Protein AF-A0A834S2K5-F1 (afdb_monomer)

Sequence (224 aa):
MVQRGMNIELRDITQAYPQAQTALKRTILAHLPTELVHRYPEGTLLHVIKPLYGIAEAGVHWWTTYHGHHCKELDMATSTYDPCLLITNRDDAGIFGIVGMQTDDTLMLGTPAFSSREEKKIQKAEFRSKPKARLTPEVQLDFNGCTLTMDASRVLTLRQKGQGGRIRLVDIRAPDRAQQYTEQRAVTNLRRGHSARYEGQKDGDLVGIPSQTKAYKGVQGPMT

Radius of gyration: 23.37 Å; Cα contacts (8 Å, |Δi|>4): 289; chains: 1; bounding box: 47×59×71 Å

Mean predicted aligned error: 12.33 Å

Nearest PDB structures (foldseek):
  4tps-assembly2_C  TM=3.932E-01  e=8.583E-02  Bacillus subtilis subsp. subtilis str. 168
  5y39-assembly1_B  TM=3.274E-01  e=1.055E+00  Homo sapiens
  5zza-assembly1_P  TM=2.250E-01  e=1.257E+00  Candidatus Odinarchaeum yellowstonii
  5yk5-assembly1_A  TM=3.555E-01  e=5.405E+00  Homo sapiens
  3cpt-assembly1_B  TM=2.378E-01  e=2.845E+00  unclassified

pLDDT: mean 81.26, std 23.3, range [26.16, 98.06]

Foldseek 3Di:
DQDPAKWKKKWFFDQQLQLQPAWDPDWDKADDDPVCCVVDDPPDIDTGTTQHPPDPCSQVSSCCRVVVLCCPQLVWDADPVDNQWIWHPDPPVQATKIWRDDRRMIIMIIGPNNVVSVVVSCVVSVGHIDPMGTADQVDWDQDPQWIWHAHPVRDIDIGHNCLVVVQDDQDPPDPCSVVNVVVNVCSVCVPPPPDDDDDDDDDDDDDDDDPPPPDDDDDDDDDD

Solvent-accessible surface area (backbone atoms only — not comparable to full-atom values): 13709 Å² total; per-residue (Å²): 125,77,60,93,75,55,46,45,35,39,38,43,37,57,66,43,32,64,67,23,81,52,65,55,90,62,92,42,77,39,74,58,55,80,93,47,45,90,79,49,67,89,89,58,66,43,77,54,55,53,26,42,92,93,45,87,63,18,63,59,42,25,44,58,39,56,54,46,42,42,35,69,77,64,44,30,41,63,43,96,88,40,82,48,32,33,36,43,69,56,91,46,92,65,46,38,40,38,36,43,57,49,98,41,39,34,46,32,42,25,21,66,54,30,54,53,50,50,52,54,50,40,57,75,68,65,58,56,52,53,82,70,44,60,58,38,67,89,32,68,43,79,55,96,67,24,39,36,41,32,45,93,85,52,50,76,46,81,41,71,61,66,56,77,78,70,62,68,87,66,53,87,84,46,94,57,32,70,57,49,46,50,51,48,46,44,72,71,46,79,75,66,66,102,75,76,86,78,86,76,85,80,85,86,84,94,73,86,80,80,85,79,75,82,74,80,82,74,84,82,74,84,92,126

Organism: NCBI:txid45151

Structure (mmCIF, N/CA/C/O backbone):
data_AF-A0A834S2K5-F1
#
_entry.id   AF-A0A834S2K5-F1
#
loop_
_atom_site.group_PDB
_atom_site.id
_atom_site.type_symbol
_atom_site.label_atom_id
_atom_site.label_alt_id
_atom_site.label_comp_id
_atom_site.label_asym_id
_atom_site.label_entity_id
_atom_site.label_seq_id
_atom_site.pdbx_PDB_ins_code
_atom_site.Cartn_x
_atom_site.Cartn_y
_atom_site.Cartn_z
_atom_site.occupancy
_atom_site.B_iso_or_equiv
_atom_site.auth_seq_id
_atom_site.auth_comp_id
_atom_site.auth_asym_id
_atom_site.auth_atom_id
_atom_site.pdbx_PDB_model_num
ATOM 1 N N . MET A 1 1 ? 15.272 -11.018 -14.218 1.00 45.59 1 MET A N 1
ATOM 2 C CA . MET A 1 1 ? 16.255 -9.985 -14.611 1.00 45.59 1 MET A CA 1
ATOM 3 C C . MET A 1 1 ? 15.516 -8.657 -14.691 1.00 45.59 1 MET A C 1
ATOM 5 O O . MET A 1 1 ? 14.560 -8.580 -15.450 1.00 45.59 1 MET A O 1
ATOM 9 N N . VAL A 1 2 ? 15.868 -7.655 -13.878 1.00 55.88 2 VAL A N 1
ATOM 10 C CA . VAL A 1 2 ? 15.268 -6.311 -14.009 1.00 55.88 2 VAL A CA 1
ATOM 11 C C . VAL A 1 2 ? 15.771 -5.711 -15.318 1.00 55.88 2 VAL A C 1
ATOM 13 O O . VAL A 1 2 ? 16.980 -5.586 -15.513 1.00 55.88 2 VAL A O 1
ATOM 16 N N . GLN A 1 3 ? 14.862 -5.392 -16.238 1.00 57.97 3 GLN A N 1
ATOM 17 C CA . GLN A 1 3 ? 15.215 -4.813 -17.534 1.00 57.97 3 GLN A CA 1
ATOM 18 C C . GLN A 1 3 ? 15.971 -3.487 -17.343 1.00 57.97 3 GLN A C 1
ATOM 20 O O . GLN A 1 3 ? 15.706 -2.731 -16.402 1.00 57.97 3 GLN A O 1
ATOM 25 N N . ARG A 1 4 ? 16.921 -3.183 -18.241 1.00 63.84 4 ARG A N 1
ATOM 26 C CA . ARG A 1 4 ? 17.611 -1.883 -18.249 1.00 63.84 4 ARG A CA 1
ATOM 27 C C . ARG A 1 4 ? 16.566 -0.763 -18.326 1.00 63.84 4 ARG A C 1
ATOM 29 O O . ARG A 1 4 ? 15.774 -0.735 -19.256 1.00 63.84 4 ARG A O 1
ATOM 36 N N . GLY A 1 5 ? 16.583 0.138 -17.344 1.00 77.69 5 GLY A N 1
ATOM 37 C CA . GLY A 1 5 ? 15.728 1.328 -17.306 1.00 77.69 5 GLY A CA 1
ATOM 38 C C . GLY A 1 5 ? 14.605 1.319 -16.265 1.00 77.69 5 GLY A C 1
ATOM 39 O O . GLY A 1 5 ? 14.057 2.384 -16.014 1.00 77.69 5 GLY A O 1
ATOM 40 N N . MET A 1 6 ? 14.291 0.192 -15.615 1.00 89.44 6 MET A N 1
ATOM 41 C CA . MET A 1 6 ? 13.301 0.149 -14.524 1.00 89.44 6 MET A CA 1
ATOM 42 C C . MET A 1 6 ? 13.946 0.216 -13.136 1.00 89.44 6 MET A C 1
ATOM 44 O O . MET A 1 6 ? 15.094 -0.197 -12.954 1.00 89.44 6 MET A O 1
ATOM 48 N N . ASN A 1 7 ? 13.187 0.720 -12.162 1.00 92.44 7 ASN A N 1
ATOM 49 C CA . ASN A 1 7 ? 13.591 0.824 -10.762 1.00 92.44 7 ASN A CA 1
ATOM 50 C C . ASN A 1 7 ? 12.670 -0.005 -9.874 1.00 92.44 7 ASN A C 1
ATOM 52 O O . ASN A 1 7 ? 11.478 -0.119 -10.159 1.00 92.44 7 ASN A O 1
ATOM 56 N N . ILE A 1 8 ? 13.238 -0.536 -8.791 1.00 95.38 8 ILE A N 1
ATOM 57 C CA . ILE A 1 8 ? 12.475 -1.114 -7.688 1.00 95.38 8 ILE A CA 1
ATOM 58 C C . ILE A 1 8 ? 12.457 -0.112 -6.551 1.00 95.38 8 ILE A C 1
ATOM 60 O O . ILE A 1 8 ? 13.507 0.365 -6.116 1.00 95.38 8 ILE A O 1
ATOM 64 N N . GLU A 1 9 ? 11.261 0.218 -6.094 1.00 97.12 9 GLU A N 1
ATOM 65 C CA . GLU A 1 9 ? 11.041 1.274 -5.124 1.00 97.12 9 GLU A CA 1
ATOM 66 C C . GLU A 1 9 ? 9.991 0.865 -4.096 1.00 97.12 9 GLU A C 1
ATOM 68 O O . GLU A 1 9 ? 9.062 0.119 -4.396 1.00 97.12 9 GLU A O 1
ATOM 73 N N . LEU A 1 10 ? 10.145 1.373 -2.880 1.00 97.38 10 LEU A N 1
ATOM 74 C CA . LEU A 1 10 ? 9.230 1.181 -1.770 1.00 97.38 10 LEU A CA 1
ATOM 75 C C . LEU A 1 10 ? 8.595 2.522 -1.414 1.00 97.38 10 LEU A C 1
ATOM 77 O O . LEU A 1 10 ? 9.300 3.518 -1.219 1.00 97.38 10 LEU A O 1
ATOM 81 N N . ARG A 1 11 ? 7.272 2.525 -1.272 1.00 97.00 11 ARG A N 1
ATOM 82 C CA . ARG A 1 11 ? 6.542 3.604 -0.610 1.00 97.00 11 ARG A CA 1
ATOM 83 C C . ARG A 1 11 ? 5.889 3.094 0.664 1.00 97.00 11 ARG A C 1
ATOM 85 O O . ARG A 1 11 ? 5.234 2.059 0.642 1.00 97.00 11 ARG A O 1
ATOM 92 N N . ASP A 1 12 ? 6.042 3.891 1.714 1.00 96.00 12 ASP A N 1
ATOM 93 C CA . ASP A 1 12 ? 5.475 3.695 3.047 1.00 96.00 12 ASP A CA 1
ATOM 94 C C . ASP A 1 12 ? 4.517 4.863 3.344 1.00 96.00 12 ASP A C 1
ATOM 96 O O . ASP A 1 12 ? 4.923 6.034 3.381 1.00 96.00 12 ASP A O 1
ATOM 100 N N . ILE A 1 13 ? 3.228 4.549 3.478 1.00 96.69 13 ILE A N 1
ATOM 101 C CA . ILE A 1 13 ? 2.162 5.490 3.816 1.00 96.69 13 ILE A CA 1
ATOM 102 C C . ILE A 1 13 ? 2.065 5.645 5.337 1.00 96.69 13 ILE A C 1
ATOM 104 O O . ILE A 1 13 ? 1.599 4.768 6.064 1.00 96.69 13 ILE A O 1
ATOM 108 N N . THR A 1 14 ? 2.380 6.839 5.827 1.00 95.00 14 THR A N 1
ATOM 109 C CA . THR A 1 14 ? 2.333 7.150 7.256 1.00 95.00 14 THR A CA 1
ATOM 110 C C . THR A 1 14 ? 0.892 7.253 7.741 1.00 95.00 14 THR A C 1
ATOM 112 O O . THR A 1 14 ? 0.151 8.113 7.277 1.00 95.00 14 THR A O 1
ATOM 115 N N . GLN A 1 15 ? 0.504 6.463 8.747 1.00 92.81 15 GLN A N 1
ATOM 116 C CA . GLN A 1 15 ? -0.865 6.457 9.286 1.00 92.81 15 GLN A CA 1
ATOM 117 C C . GLN A 1 15 ? -1.911 6.170 8.193 1.00 92.81 15 GLN A C 1
ATOM 119 O O . GLN A 1 15 ? -2.816 6.972 7.962 1.00 92.81 15 GLN A O 1
ATOM 124 N N . ALA A 1 16 ? -1.793 5.032 7.507 1.00 94.81 16 ALA A N 1
ATOM 125 C CA . ALA A 1 16 ? -2.695 4.636 6.422 1.00 94.81 16 ALA A CA 1
ATOM 126 C C . ALA A 1 16 ? -4.189 4.728 6.786 1.00 94.81 16 ALA A C 1
ATOM 128 O O . ALA A 1 16 ? -4.952 5.415 6.113 1.00 94.81 16 ALA A O 1
ATOM 129 N N . TYR A 1 17 ? -4.628 4.090 7.876 1.00 96.50 17 TYR A N 1
ATOM 130 C CA . TYR A 1 17 ? -6.064 3.990 8.181 1.00 96.50 17 TYR A CA 1
ATOM 131 C C . TYR A 1 17 ? -6.767 5.340 8.408 1.00 96.50 17 TYR A C 1
ATOM 133 O O . TYR A 1 17 ? -7.807 5.554 7.779 1.00 96.50 17 TYR A O 1
ATOM 141 N N . PRO A 1 18 ? -6.210 6.288 9.193 1.00 95.38 18 PRO A N 1
ATOM 142 C CA . PRO A 1 18 ? -6.790 7.627 9.312 1.00 95.38 18 PRO A CA 1
ATOM 143 C C . PRO A 1 18 ? -6.978 8.368 7.982 1.00 95.38 18 PRO A C 1
ATOM 145 O O . PRO A 1 18 ? -7.841 9.238 7.889 1.00 95.38 18 PRO A O 1
ATOM 148 N N . GLN A 1 19 ? -6.183 8.035 6.961 1.00 95.94 19 GLN A N 1
ATOM 149 C CA . GLN A 1 19 ? -6.227 8.667 5.639 1.00 95.94 19 GLN A CA 1
ATOM 150 C C . GLN A 1 19 ? -7.269 8.048 4.703 1.00 95.94 19 GLN A C 1
ATOM 152 O O . GLN A 1 19 ? -7.441 8.514 3.577 1.00 95.94 19 GLN A O 1
ATOM 157 N N . ALA A 1 20 ? -7.995 7.017 5.148 1.00 96.56 20 ALA A N 1
ATOM 158 C CA . ALA A 1 20 ? -9.102 6.470 4.383 1.00 96.56 20 ALA A CA 1
ATOM 159 C C . ALA A 1 20 ? -10.153 7.557 4.092 1.00 96.56 20 ALA A C 1
ATOM 161 O O . ALA A 1 20 ? -10.576 8.324 4.966 1.00 96.56 20 ALA A O 1
ATOM 162 N N . GLN A 1 21 ? -10.623 7.606 2.847 1.00 95.69 21 GLN A N 1
ATOM 163 C CA . GLN A 1 21 ? -11.585 8.620 2.408 1.00 95.69 21 GLN A CA 1
ATOM 164 C C . GLN A 1 21 ? -12.997 8.350 2.942 1.00 95.69 21 GLN A C 1
ATOM 166 O O . GLN A 1 21 ? -13.791 9.271 3.111 1.00 95.69 21 GLN A O 1
ATOM 171 N N . THR A 1 22 ? -13.290 7.106 3.310 1.00 94.94 22 THR A N 1
ATOM 172 C CA . THR A 1 22 ? -14.576 6.693 3.882 1.00 94.94 22 THR A CA 1
ATOM 173 C C . THR A 1 22 ? -14.592 6.816 5.411 1.00 94.94 22 THR A C 1
ATOM 175 O O . THR A 1 22 ? -13.546 6.836 6.060 1.00 94.94 22 THR A O 1
ATOM 178 N N . ALA A 1 23 ? -15.786 6.953 5.988 1.00 94.56 23 ALA A N 1
ATOM 179 C CA . ALA A 1 23 ? -16.008 6.928 7.434 1.00 94.56 23 ALA A CA 1
ATOM 180 C C . ALA A 1 23 ? -16.454 5.532 7.890 1.00 94.56 23 ALA A C 1
ATOM 182 O O . ALA A 1 23 ? -16.960 4.743 7.084 1.00 94.56 23 ALA A O 1
ATOM 183 N N . LEU A 1 24 ? -16.272 5.242 9.178 1.00 94.56 24 LEU A N 1
ATOM 184 C CA . LEU A 1 24 ? -16.740 4.001 9.789 1.00 94.56 24 LEU A CA 1
ATOM 185 C C . LEU A 1 24 ? -18.266 3.912 9.708 1.00 94.56 24 LEU A C 1
ATOM 187 O O . LEU A 1 24 ? -18.971 4.896 9.919 1.00 94.56 24 LEU A O 1
ATOM 191 N N . LYS A 1 25 ? -18.779 2.719 9.392 1.00 91.75 25 LYS A N 1
ATOM 192 C CA . LYS A 1 25 ? -20.230 2.494 9.288 1.00 91.75 25 LYS A CA 1
ATOM 193 C C . LYS A 1 25 ? -20.902 2.289 10.642 1.00 91.75 25 LYS A C 1
ATOM 195 O O . LYS A 1 25 ? -22.075 2.611 10.788 1.00 91.75 25 LYS A O 1
ATOM 200 N N . ARG A 1 26 ? -20.183 1.717 11.610 1.00 93.94 26 ARG A N 1
ATOM 201 C CA . ARG A 1 26 ? -20.684 1.513 12.973 1.00 93.94 26 ARG A CA 1
ATOM 202 C C . ARG A 1 26 ? -20.198 2.627 13.885 1.00 93.94 26 ARG A C 1
ATOM 204 O O . ARG A 1 26 ? -19.076 3.107 13.740 1.00 93.94 26 ARG A O 1
ATOM 211 N N . THR A 1 27 ? -21.018 2.969 14.868 1.00 95.62 27 THR A N 1
ATOM 212 C CA . THR A 1 27 ? -20.606 3.844 15.962 1.00 95.62 27 THR A CA 1
ATOM 213 C C . THR A 1 27 ? -19.576 3.121 16.819 1.00 95.62 27 THR A C 1
ATOM 215 O O . THR A 1 27 ? -19.824 2.023 17.319 1.00 95.62 27 THR A O 1
ATOM 218 N N . ILE A 1 28 ? -18.414 3.745 16.989 1.00 95.19 28 ILE A N 1
ATOM 219 C CA . ILE A 1 28 ? -17.368 3.274 17.892 1.00 95.19 28 ILE A CA 1
ATOM 220 C C . ILE A 1 28 ? -17.091 4.385 18.889 1.00 95.19 28 ILE A C 1
ATOM 222 O O . ILE A 1 28 ? -16.707 5.490 18.508 1.00 95.19 28 ILE A O 1
ATOM 226 N N . LEU A 1 29 ? -17.291 4.071 20.165 1.00 95.56 29 LEU A N 1
ATOM 227 C CA . LEU A 1 29 ? -16.966 4.955 21.271 1.00 95.56 29 LEU A CA 1
ATOM 228 C C . LEU A 1 29 ? -15.698 4.448 21.954 1.00 95.56 29 LEU A C 1
ATOM 230 O O . LEU A 1 29 ? -15.539 3.245 22.159 1.00 95.56 29 LEU A O 1
ATOM 234 N N . ALA A 1 30 ? -14.801 5.364 22.291 1.00 94.06 30 ALA A N 1
ATOM 235 C CA . ALA A 1 30 ? -13.589 5.082 23.043 1.00 94.06 30 ALA A CA 1
ATOM 236 C C . ALA A 1 30 ? -13.538 5.966 24.288 1.00 94.06 30 ALA A C 1
ATOM 238 O O . ALA A 1 30 ? -13.986 7.113 24.266 1.00 94.06 30 ALA A O 1
ATOM 239 N N . HIS A 1 31 ? -12.969 5.445 25.369 1.00 95.19 31 HIS A N 1
ATOM 240 C CA . HIS A 1 31 ? -12.629 6.282 26.513 1.00 95.19 31 HIS A CA 1
ATOM 241 C C . HIS A 1 31 ? -11.529 7.276 26.136 1.00 95.19 31 HIS A C 1
ATOM 243 O O . HIS A 1 31 ? -10.718 7.020 25.240 1.00 95.19 31 HIS A O 1
ATOM 249 N N . LEU A 1 32 ? -11.501 8.409 26.836 1.00 95.69 32 LEU A N 1
ATOM 250 C CA . LEU A 1 32 ? -10.382 9.333 26.738 1.00 95.69 32 LEU A CA 1
ATOM 251 C C . LEU A 1 32 ? -9.083 8.626 27.153 1.00 95.69 32 LEU A C 1
ATOM 253 O O . LEU A 1 32 ? -9.086 7.875 28.131 1.00 95.69 32 LEU A O 1
ATOM 257 N N . PRO A 1 33 ? -7.968 8.874 26.447 1.00 93.31 33 PRO A N 1
ATOM 258 C CA . PRO A 1 33 ? -6.663 8.466 26.941 1.00 93.31 33 PRO A CA 1
ATOM 259 C C . PRO A 1 33 ? -6.377 9.197 28.260 1.00 93.31 33 PRO A C 1
ATOM 261 O O . PRO A 1 33 ? -6.840 10.325 28.460 1.00 93.31 33 PRO A O 1
ATOM 264 N N . THR A 1 34 ? -5.638 8.555 29.166 1.00 93.94 34 THR A N 1
ATOM 265 C CA . THR A 1 34 ? -5.381 9.045 30.534 1.00 93.94 34 THR A CA 1
ATOM 266 C C . THR A 1 34 ? -4.851 10.481 30.540 1.00 93.94 34 THR A C 1
ATOM 268 O O . THR A 1 34 ? -5.227 11.297 31.379 1.00 93.94 34 THR A O 1
ATOM 271 N N . GLU A 1 35 ? -4.042 10.819 29.541 1.00 96.00 35 GLU A N 1
ATOM 272 C CA . GLU A 1 35 ? -3.436 12.128 29.322 1.00 96.00 35 GLU A CA 1
ATOM 273 C C . GLU A 1 35 ? -4.461 13.232 29.025 1.00 96.00 35 GLU A C 1
ATOM 275 O O . GLU A 1 35 ? -4.153 14.408 29.191 1.00 96.00 35 GLU A O 1
ATOM 280 N N . LEU A 1 36 ? -5.675 12.889 28.586 1.00 94.81 36 LEU A N 1
ATOM 281 C CA . LEU A 1 36 ? -6.735 13.847 28.263 1.00 94.81 36 LEU A CA 1
ATOM 282 C C . LEU A 1 36 ? -7.855 13.898 29.301 1.00 94.81 36 LEU A C 1
ATOM 284 O O . LEU A 1 36 ? -8.599 14.872 29.290 1.00 94.81 36 LEU A O 1
ATOM 288 N N . VAL A 1 37 ? -7.978 12.920 30.204 1.00 95.12 37 VAL A N 1
ATOM 289 C CA . VAL A 1 37 ? -9.104 12.838 31.158 1.00 95.12 37 VAL A CA 1
ATOM 290 C C . VAL A 1 37 ? -9.285 14.137 31.951 1.00 95.12 37 VAL A C 1
ATOM 292 O O . VAL A 1 37 ? -10.393 14.647 32.034 1.00 95.12 37 VAL A O 1
ATOM 295 N N . HIS A 1 38 ? -8.197 14.736 32.444 1.00 95.69 38 HIS A N 1
ATOM 296 C CA . HIS A 1 38 ? -8.239 15.979 33.228 1.00 95.69 38 HIS A CA 1
ATOM 297 C C . HIS A 1 38 ? -8.711 17.218 32.442 1.00 95.69 38 HIS A C 1
ATOM 299 O O . HIS A 1 38 ? -8.967 18.263 33.035 1.00 95.69 38 HIS A O 1
ATOM 305 N N . AR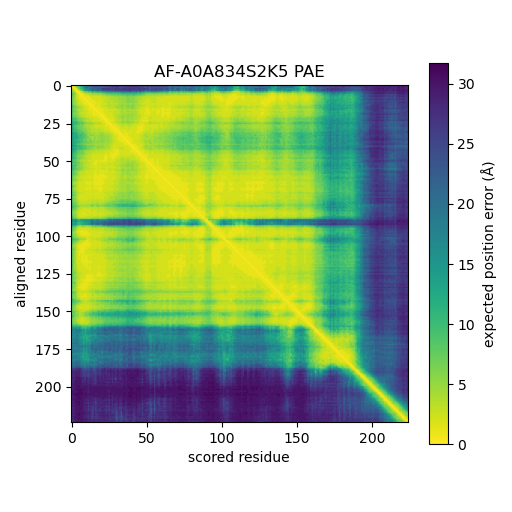G A 1 39 ? -8.782 17.135 31.107 1.00 96.56 39 ARG A N 1
ATOM 306 C CA . ARG A 1 39 ? -9.166 18.250 30.229 1.00 96.56 39 ARG A CA 1
ATOM 307 C C . ARG A 1 39 ? -10.651 18.269 29.891 1.00 96.56 39 ARG A C 1
ATOM 309 O O . ARG A 1 39 ? -11.103 19.224 29.263 1.00 96.56 39 ARG A O 1
ATOM 316 N N . TYR A 1 40 ? -11.387 17.226 30.258 1.00 96.31 40 TYR A N 1
ATOM 317 C CA . TYR A 1 40 ? -12.785 17.057 29.887 1.00 96.31 40 TYR A CA 1
ATOM 318 C C . TYR A 1 40 ? -13.615 16.626 31.100 1.00 96.31 40 TYR A C 1
ATOM 320 O O . TYR A 1 40 ? -13.069 16.048 32.038 1.00 96.31 40 TYR A O 1
ATOM 328 N N . PRO A 1 41 ? -14.932 16.890 31.098 1.00 96.75 41 PRO A N 1
ATOM 329 C CA . PRO A 1 41 ? -15.817 16.411 32.150 1.00 96.75 41 PRO A CA 1
ATOM 330 C C . PRO A 1 41 ? -15.757 14.891 32.317 1.00 96.75 41 PRO A C 1
ATOM 332 O O . PRO A 1 41 ? -15.547 14.146 31.351 1.00 96.75 41 PRO A O 1
ATOM 335 N N . GLU A 1 42 ? -16.001 14.435 33.542 1.00 94.94 42 GLU A N 1
ATOM 336 C CA . GLU A 1 42 ? -16.125 13.014 33.845 1.00 94.94 42 GLU A CA 1
ATOM 337 C C . GLU A 1 42 ? -17.202 12.355 32.967 1.00 94.94 42 GLU A C 1
ATOM 339 O O . GLU A 1 42 ? -18.225 12.955 32.639 1.00 94.94 42 GLU A O 1
ATOM 344 N N . GLY A 1 43 ? -16.941 11.120 32.532 1.00 93.56 43 GLY A N 1
ATOM 345 C CA . GLY A 1 43 ? -17.837 10.379 31.641 1.00 93.56 43 GLY A CA 1
ATOM 346 C C . GLY A 1 43 ? -17.735 10.751 30.156 1.00 93.56 43 GLY A C 1
ATOM 347 O O . GLY A 1 43 ? -18.450 10.169 29.342 1.00 93.56 43 GLY A O 1
ATOM 348 N N . THR A 1 44 ? -16.840 11.666 29.765 1.00 96.81 44 THR A N 1
ATOM 349 C CA . THR A 1 44 ? -16.625 11.998 28.347 1.00 96.81 44 THR A CA 1
ATOM 350 C C . THR A 1 44 ? -16.118 10.786 27.552 1.00 96.81 44 THR A C 1
ATOM 352 O O . THR A 1 44 ? -15.134 10.139 27.922 1.00 96.81 44 THR A O 1
ATOM 355 N N . LEU A 1 45 ? -16.760 10.521 26.410 1.00 96.38 45 LEU A N 1
ATOM 356 C CA . LEU A 1 45 ? -16.368 9.500 25.436 1.00 96.38 45 LEU A CA 1
ATOM 357 C C . LEU A 1 45 ? -16.014 10.141 24.089 1.00 96.38 45 LEU A C 1
ATOM 359 O O . LEU A 1 45 ? -16.602 11.141 23.679 1.00 96.38 45 LEU A O 1
ATOM 363 N N . LEU A 1 46 ? -15.075 9.527 23.375 1.00 95.31 46 LEU A N 1
ATOM 364 C CA . LEU A 1 46 ? -14.687 9.900 22.020 1.00 95.31 46 LEU A CA 1
ATOM 365 C C . LEU A 1 46 ? -15.483 9.088 21.003 1.00 95.31 46 LEU A C 1
ATOM 367 O O . LEU A 1 46 ? -15.438 7.860 21.022 1.00 95.31 46 LEU A O 1
ATOM 371 N N . HIS A 1 47 ? -16.150 9.763 20.068 1.00 95.38 47 HIS A N 1
ATOM 372 C CA . HIS A 1 47 ? -16.731 9.111 18.898 1.00 95.38 47 HIS A CA 1
ATOM 373 C C . HIS A 1 47 ? -15.682 9.004 17.786 1.00 95.38 47 HIS A C 1
ATOM 375 O O . HIS A 1 47 ? -15.229 10.008 17.234 1.00 95.38 47 HIS A O 1
ATOM 381 N N . VAL A 1 48 ? -15.290 7.777 17.451 1.00 95.19 48 VAL A N 1
ATOM 382 C CA . VAL A 1 48 ? -14.301 7.508 16.407 1.00 95.19 48 VAL A CA 1
ATOM 383 C C . VAL A 1 48 ? -14.983 7.525 15.040 1.00 95.19 48 VAL A C 1
ATOM 385 O O . VAL A 1 48 ? -15.771 6.642 14.720 1.00 95.19 48 VAL A O 1
ATOM 388 N N . ILE A 1 49 ? -14.661 8.533 14.225 1.00 94.56 49 ILE A N 1
ATOM 389 C CA . ILE A 1 49 ? -15.294 8.757 12.912 1.00 94.56 49 ILE A CA 1
ATOM 390 C C . ILE A 1 49 ? -14.545 8.029 11.785 1.00 94.56 49 ILE A C 1
ATOM 392 O O . ILE A 1 49 ? -15.148 7.433 10.888 1.00 94.56 49 ILE A O 1
ATOM 396 N N . LYS A 1 50 ? -13.211 8.106 11.803 1.00 95.56 50 LYS A N 1
ATOM 397 C CA . LYS A 1 50 ? -12.337 7.560 10.759 1.00 95.56 50 LYS A CA 1
ATOM 398 C C . LYS A 1 50 ? -11.745 6.211 11.174 1.00 95.56 50 LYS A C 1
ATOM 400 O O . LYS A 1 50 ? -11.573 5.970 12.367 1.00 95.56 50 LYS A O 1
ATOM 405 N N . PRO A 1 51 ? -11.396 5.346 10.210 1.00 96.06 51 PRO A N 1
ATOM 406 C CA . PRO A 1 51 ? -10.703 4.094 10.489 1.00 96.06 51 PRO A CA 1
ATOM 407 C C . PRO A 1 51 ? -9.405 4.280 11.282 1.00 96.06 51 PRO A C 1
ATOM 409 O O . PRO A 1 51 ? -8.588 5.137 10.955 1.00 96.06 51 PRO A O 1
ATOM 412 N N . LEU A 1 52 ? -9.193 3.435 12.294 1.00 94.38 52 LEU A N 1
ATOM 413 C CA . LEU A 1 52 ? -7.997 3.416 13.140 1.00 94.38 52 LEU A CA 1
ATOM 414 C C . LEU A 1 52 ? -7.448 1.996 13.283 1.00 94.38 52 LEU A C 1
ATOM 416 O O . LEU A 1 52 ? -8.139 1.005 13.046 1.00 94.38 52 LEU A O 1
ATOM 420 N N . TYR A 1 53 ? -6.191 1.895 13.710 1.00 90.94 53 TYR A N 1
ATOM 421 C CA . TYR A 1 53 ? -5.581 0.610 14.039 1.00 90.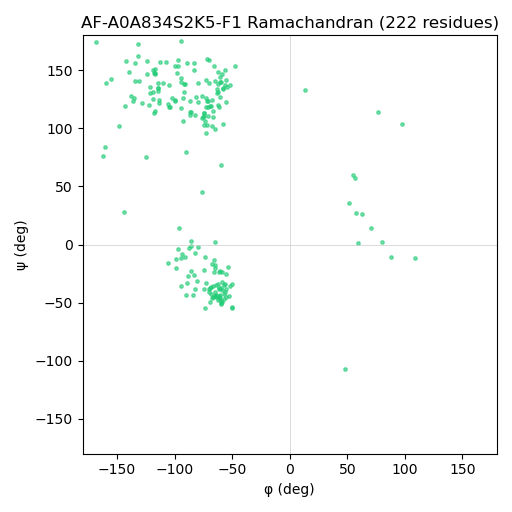94 53 TYR A CA 1
ATOM 422 C C . TYR A 1 53 ? -6.348 -0.072 15.181 1.00 90.94 53 TYR A C 1
ATOM 424 O O . TYR A 1 53 ? -6.789 0.578 16.124 1.00 90.94 53 TYR A O 1
ATOM 432 N N . GLY A 1 54 ? -6.528 -1.390 15.072 1.00 90.88 54 GLY A N 1
ATOM 433 C CA . GLY A 1 54 ? -7.324 -2.185 16.016 1.00 90.88 54 GLY A CA 1
ATOM 434 C C . GLY A 1 54 ? -8.819 -2.263 15.686 1.00 90.88 54 GLY A C 1
ATOM 435 O O . GLY A 1 54 ? -9.518 -3.100 16.251 1.00 90.88 54 GLY A O 1
ATOM 436 N N . ILE A 1 55 ? -9.314 -1.464 14.736 1.00 93.38 55 ILE A N 1
ATOM 437 C CA . ILE A 1 55 ? -10.688 -1.570 14.239 1.00 93.38 55 ILE A CA 1
ATOM 438 C C . ILE A 1 55 ? -10.733 -2.598 13.105 1.00 93.38 55 ILE A C 1
ATOM 440 O O . ILE A 1 55 ? -10.023 -2.464 12.109 1.00 93.38 55 ILE A O 1
ATOM 444 N N . ALA A 1 56 ? -11.585 -3.615 13.251 1.00 92.06 56 ALA A N 1
ATOM 445 C CA . ALA A 1 56 ? -11.656 -4.756 12.337 1.00 92.06 56 ALA A CA 1
ATOM 446 C C . ALA A 1 56 ? -11.894 -4.348 10.871 1.00 92.06 56 ALA A C 1
ATOM 448 O O . ALA A 1 56 ? -11.258 -4.880 9.965 1.00 92.06 56 ALA A O 1
ATOM 449 N N . GLU A 1 57 ? -12.768 -3.373 10.628 1.00 93.62 57 GLU A N 1
ATOM 450 C CA . GLU A 1 57 ? -13.102 -2.908 9.281 1.00 93.62 57 GLU A CA 1
ATOM 451 C C . GLU A 1 57 ? -12.099 -1.902 8.689 1.00 93.62 57 GLU A C 1
ATOM 453 O O . GLU A 1 57 ? -12.198 -1.564 7.507 1.00 93.62 57 GLU A O 1
ATOM 458 N N . ALA A 1 58 ? -11.122 -1.416 9.463 1.00 94.81 58 ALA A N 1
ATOM 459 C CA . ALA A 1 58 ? -10.268 -0.311 9.029 1.00 94.81 58 ALA A CA 1
ATOM 460 C C . ALA A 1 58 ? -9.447 -0.634 7.775 1.00 94.81 58 ALA A C 1
ATOM 462 O O . ALA A 1 58 ? -9.320 0.206 6.880 1.00 94.81 58 ALA A O 1
ATOM 463 N N . GLY A 1 59 ? -8.972 -1.879 7.677 1.00 94.56 59 GLY A N 1
ATOM 464 C CA . GLY A 1 59 ? -8.251 -2.365 6.505 1.00 94.56 59 GLY A CA 1
ATOM 465 C C . GLY A 1 59 ? -9.081 -2.285 5.222 1.00 94.56 59 GLY A C 1
ATOM 466 O O . GLY A 1 59 ? -8.549 -1.907 4.187 1.00 94.56 59 GLY A O 1
ATOM 467 N N . VAL A 1 60 ? -10.392 -2.546 5.283 1.00 94.81 60 VAL A N 1
ATOM 468 C CA . VAL A 1 60 ? -11.284 -2.498 4.107 1.00 94.81 60 VAL A CA 1
ATOM 469 C C . VAL A 1 60 ? -11.489 -1.062 3.623 1.00 94.81 60 VAL A C 1
ATOM 471 O O . VAL A 1 60 ? -11.475 -0.791 2.419 1.00 94.81 60 VAL A O 1
ATOM 474 N N . HIS A 1 61 ? -11.650 -0.123 4.555 1.00 96.94 61 HIS A N 1
ATOM 475 C CA . HIS A 1 61 ? -11.783 1.297 4.234 1.00 96.94 61 HIS A CA 1
ATOM 476 C C . HIS A 1 61 ? -10.515 1.856 3.579 1.00 96.94 61 HIS A C 1
ATOM 478 O O . HIS A 1 61 ? -10.591 2.585 2.582 1.00 96.94 61 HIS A O 1
ATOM 484 N N . TRP A 1 62 ? -9.351 1.487 4.119 1.00 97.19 62 TRP A N 1
ATOM 485 C CA . TRP A 1 62 ? -8.072 1.874 3.541 1.00 97.19 62 TRP A CA 1
ATOM 486 C C . TRP A 1 62 ? -7.825 1.206 2.192 1.00 97.19 62 TRP A C 1
ATOM 488 O O . TRP A 1 62 ? -7.511 1.907 1.235 1.00 97.19 62 TRP A O 1
ATOM 498 N N . TRP A 1 63 ? -8.070 -0.102 2.082 1.00 96.31 63 TRP A N 1
ATOM 499 C CA . TRP A 1 63 ? -7.996 -0.839 0.823 1.00 96.31 63 TRP A CA 1
ATOM 500 C C . TRP A 1 63 ? -8.801 -0.138 -0.270 1.00 96.31 63 TRP A C 1
ATOM 502 O O . TRP A 1 63 ? -8.239 0.256 -1.282 1.00 96.31 63 TRP A O 1
ATOM 512 N N . THR A 1 64 ? -10.082 0.143 -0.020 1.00 96.12 64 THR A N 1
ATOM 513 C CA . THR A 1 64 ? -10.966 0.826 -0.982 1.00 96.12 64 THR A CA 1
ATOM 514 C C . THR A 1 64 ? -10.398 2.172 -1.446 1.00 96.12 64 THR A C 1
ATOM 516 O O . THR A 1 64 ? -10.519 2.533 -2.615 1.00 96.12 64 THR A O 1
ATOM 519 N N . THR A 1 65 ? -9.764 2.911 -0.533 1.00 97.69 65 THR A N 1
ATOM 520 C CA . THR A 1 65 ? -9.174 4.224 -0.817 1.00 97.69 65 THR A CA 1
ATOM 521 C C . THR A 1 65 ? -7.897 4.086 -1.648 1.00 97.69 65 THR A C 1
ATOM 523 O O . THR A 1 65 ? -7.777 4.688 -2.714 1.00 97.69 65 THR A O 1
ATOM 526 N N . TYR A 1 66 ? -6.941 3.288 -1.178 1.00 97.81 66 TYR A N 1
ATOM 527 C CA . TYR A 1 66 ? -5.591 3.245 -1.731 1.00 97.81 66 TYR A CA 1
ATOM 528 C C . TYR A 1 66 ? -5.486 2.362 -2.979 1.00 97.81 66 TYR A C 1
ATOM 530 O O . TYR A 1 66 ? -4.828 2.741 -3.950 1.00 97.81 66 TYR A O 1
ATOM 538 N N . HIS A 1 67 ? -6.196 1.230 -3.009 1.00 97.50 67 HIS A N 1
ATOM 539 C CA . HIS A 1 67 ? -6.354 0.417 -4.221 1.00 97.50 67 HIS A CA 1
ATOM 540 C C . HIS A 1 67 ? -7.129 1.193 -5.288 1.00 97.50 67 HIS A C 1
ATOM 542 O O . HIS A 1 67 ? -6.705 1.262 -6.442 1.00 97.50 67 HIS A O 1
ATOM 548 N N . GLY A 1 68 ? -8.212 1.868 -4.883 1.00 97.12 68 GLY A N 1
ATOM 549 C CA . GLY A 1 68 ? -8.991 2.735 -5.762 1.00 97.12 68 GLY A CA 1
ATOM 550 C C . GLY A 1 68 ? -8.154 3.864 -6.365 1.00 97.12 68 GLY A C 1
ATOM 551 O O . GLY A 1 68 ? -8.303 4.160 -7.550 1.00 97.12 68 GLY A O 1
ATOM 552 N N . HIS A 1 69 ? -7.241 4.448 -5.583 1.00 97.62 69 HIS A N 1
ATOM 553 C CA . HIS A 1 69 ? -6.275 5.431 -6.069 1.00 97.62 69 HIS A CA 1
ATOM 554 C C . HIS A 1 69 ? -5.378 4.853 -7.169 1.00 97.62 69 HIS A C 1
ATOM 556 O O . HIS A 1 69 ? -5.302 5.433 -8.248 1.00 97.62 69 HIS A O 1
ATOM 562 N N . HIS A 1 70 ? -4.750 3.696 -6.943 1.00 97.12 70 HIS A N 1
ATOM 563 C CA . HIS A 1 70 ? -3.893 3.072 -7.955 1.00 97.12 70 HIS A CA 1
ATOM 564 C C . HIS A 1 70 ? -4.673 2.745 -9.232 1.00 97.12 70 HIS A C 1
ATOM 566 O O . HIS A 1 70 ? -4.244 3.101 -10.327 1.00 97.12 70 HIS A O 1
ATOM 572 N N . CYS A 1 71 ? -5.858 2.149 -9.100 1.00 96.50 71 CYS A N 1
ATOM 573 C CA . CYS A 1 71 ? -6.666 1.793 -10.261 1.00 96.50 71 CYS A CA 1
ATOM 574 C C . CYS A 1 71 ? -7.087 3.027 -11.073 1.00 96.50 71 CYS A C 1
ATOM 576 O O . CYS A 1 71 ? -6.921 3.052 -12.290 1.00 96.50 71 CYS A O 1
ATOM 578 N N . LYS A 1 72 ? -7.605 4.070 -10.412 1.00 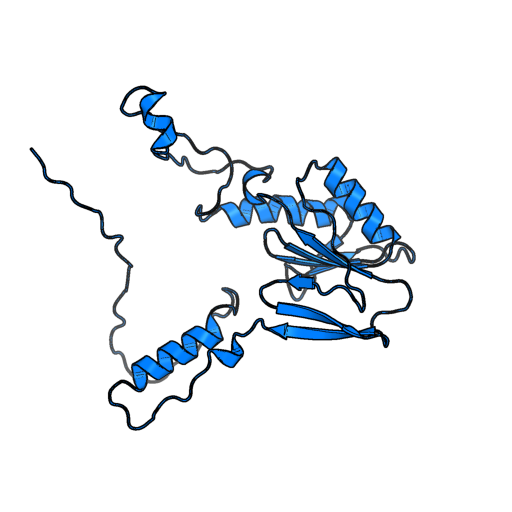96.19 72 LYS A N 1
ATOM 579 C CA . LYS A 1 72 ? -8.197 5.235 -11.092 1.00 96.19 72 LYS A CA 1
ATOM 580 C C . LYS A 1 72 ? -7.168 6.282 -11.510 1.00 96.19 72 LYS A C 1
ATOM 582 O O . LYS A 1 72 ? -7.240 6.811 -12.614 1.00 96.19 72 LYS A O 1
ATOM 587 N N . GLU A 1 73 ? -6.211 6.602 -10.643 1.00 95.88 73 GLU A N 1
ATOM 588 C CA . GLU A 1 73 ? -5.269 7.704 -10.871 1.00 95.88 73 GLU A CA 1
ATOM 589 C C . GLU A 1 73 ? -4.012 7.263 -11.630 1.00 95.88 73 GLU A C 1
ATOM 591 O O . GLU A 1 73 ? -3.454 8.038 -12.426 1.00 95.88 73 GLU A O 1
ATOM 596 N N . LEU A 1 74 ? -3.572 6.020 -11.413 1.00 95.19 74 LEU A N 1
ATOM 597 C CA . LEU A 1 74 ? -2.410 5.440 -12.093 1.00 95.19 74 LEU A CA 1
ATOM 598 C C . LEU A 1 74 ? -2.787 4.585 -13.302 1.00 95.19 74 LEU A C 1
ATOM 600 O O . LEU A 1 74 ? -1.889 4.204 -14.044 1.00 95.19 74 LEU A O 1
ATOM 604 N N . ASP A 1 75 ? -4.086 4.394 -13.556 1.00 95.31 75 ASP A N 1
ATOM 605 C CA . ASP A 1 75 ? -4.606 3.583 -14.661 1.00 95.31 75 ASP A CA 1
ATOM 606 C C . ASP A 1 75 ? -4.035 2.159 -14.631 1.00 95.31 75 ASP A C 1
ATOM 608 O O . ASP A 1 75 ? -3.316 1.707 -15.527 1.00 95.31 75 ASP A O 1
ATOM 612 N N . MET A 1 76 ? -4.313 1.481 -13.522 1.00 96.62 76 MET A N 1
ATOM 613 C CA . MET A 1 76 ? -3.848 0.126 -13.255 1.00 96.62 76 MET A CA 1
ATOM 614 C C . MET A 1 76 ? -5.027 -0.835 -13.126 1.00 96.62 76 MET A C 1
ATOM 616 O O . MET A 1 76 ? -6.107 -0.457 -12.670 1.00 96.62 76 MET A O 1
ATOM 620 N N . ALA A 1 77 ? -4.799 -2.094 -13.479 1.00 96.25 77 ALA A N 1
ATOM 621 C CA . ALA A 1 77 ? -5.691 -3.197 -13.165 1.00 96.25 77 ALA A CA 1
ATOM 622 C C . ALA A 1 77 ? -5.040 -4.144 -12.171 1.00 96.25 77 ALA A C 1
ATOM 624 O O . ALA A 1 77 ? -3.823 -4.234 -12.027 1.00 96.25 77 ALA A O 1
ATOM 625 N N . THR A 1 78 ? -5.906 -4.866 -11.482 1.00 96.56 78 THR A N 1
ATOM 626 C CA . THR A 1 78 ? -5.530 -5.941 -10.580 1.00 96.56 78 THR A CA 1
ATOM 627 C C . THR A 1 78 ? -5.231 -7.212 -11.371 1.00 96.56 78 THR A C 1
ATOM 629 O O . THR A 1 78 ? -5.943 -7.535 -12.321 1.00 96.56 78 THR A O 1
ATOM 632 N N . SER A 1 79 ? -4.187 -7.935 -10.974 1.00 94.94 79 SER A N 1
ATOM 633 C CA . SER A 1 79 ? -3.858 -9.252 -11.511 1.00 94.94 79 SER A CA 1
ATOM 634 C C . SER A 1 79 ? -5.001 -10.233 -11.262 1.00 94.94 79 SER A C 1
ATOM 636 O O . SER A 1 79 ? -5.627 -10.228 -10.204 1.00 94.94 79 SER A O 1
ATOM 638 N N . THR A 1 80 ? -5.238 -11.139 -12.208 1.00 92.19 80 THR A N 1
ATOM 639 C CA . THR A 1 80 ? -6.234 -12.210 -12.050 1.00 92.19 80 THR A CA 1
ATOM 640 C C . THR A 1 80 ? -5.850 -13.232 -10.977 1.00 92.19 80 THR A C 1
ATOM 642 O O . THR A 1 80 ? -6.710 -13.977 -10.517 1.00 92.19 80 THR A O 1
ATOM 645 N N . TYR A 1 81 ? -4.576 -13.269 -10.572 1.00 91.50 81 TYR A N 1
ATOM 646 C CA . TYR A 1 81 ? -4.057 -14.224 -9.591 1.00 91.50 81 TYR A CA 1
ATOM 647 C C . TYR A 1 81 ? -4.044 -13.692 -8.157 1.00 91.50 81 TYR A C 1
ATOM 649 O O . TYR A 1 81 ? -4.247 -14.465 -7.224 1.00 91.50 81 TYR A O 1
ATOM 657 N N . ASP A 1 82 ? -3.776 -12.399 -7.970 1.00 93.62 82 ASP A N 1
ATOM 658 C CA . ASP A 1 82 ? -3.631 -11.790 -6.647 1.00 93.62 82 ASP A CA 1
ATOM 659 C C . ASP A 1 82 ? -4.232 -10.376 -6.648 1.00 93.62 82 ASP A C 1
ATOM 661 O O . ASP A 1 82 ? -3.743 -9.515 -7.390 1.00 93.62 82 ASP A O 1
ATOM 665 N N . PRO A 1 83 ? -5.256 -10.103 -5.811 1.00 92.50 83 PRO A N 1
ATOM 666 C CA . PRO A 1 83 ? -5.880 -8.792 -5.736 1.00 92.50 83 PRO A CA 1
ATOM 667 C C . PRO A 1 83 ? -4.929 -7.665 -5.303 1.00 92.50 83 PRO A C 1
ATOM 669 O O . PRO A 1 83 ? -5.178 -6.499 -5.605 1.00 92.50 83 PRO A O 1
ATOM 672 N N . CYS A 1 84 ? -3.844 -8.004 -4.606 1.00 95.56 84 CYS A N 1
ATOM 673 C CA . CYS A 1 84 ? -2.825 -7.077 -4.125 1.00 95.56 84 CYS A CA 1
ATOM 674 C C . CYS A 1 84 ? -1.716 -6.802 -5.145 1.00 95.56 84 CYS A C 1
ATOM 676 O O . CYS A 1 84 ? -0.839 -5.984 -4.866 1.00 95.56 84 CYS A O 1
ATOM 678 N N . LEU A 1 85 ? -1.740 -7.446 -6.313 1.00 97.00 85 LEU A N 1
ATOM 679 C CA . LEU A 1 85 ? -0.787 -7.207 -7.390 1.00 97.00 85 LEU A CA 1
ATOM 680 C C . LEU A 1 85 ? -1.459 -6.413 -8.512 1.00 97.00 85 LEU A C 1
ATOM 682 O O . LEU A 1 85 ? -2.436 -6.871 -9.098 1.00 97.00 85 LEU A O 1
ATOM 686 N N . LEU A 1 86 ? -0.924 -5.239 -8.837 1.00 97.38 86 LEU A N 1
ATOM 687 C CA . LEU A 1 86 ? -1.455 -4.349 -9.865 1.00 97.38 86 LEU A CA 1
ATOM 688 C C . LEU A 1 86 ? -0.456 -4.155 -10.998 1.00 97.38 86 LEU A C 1
ATOM 690 O O . LEU A 1 86 ? 0.753 -4.127 -10.772 1.00 97.38 86 LEU A O 1
ATOM 694 N N . ILE A 1 87 ? -0.972 -3.983 -12.211 1.00 95.69 87 ILE A N 1
ATOM 695 C CA . ILE A 1 87 ? -0.200 -3.767 -13.436 1.00 95.69 87 ILE A CA 1
ATOM 696 C C . ILE A 1 87 ? -0.851 -2.616 -14.212 1.00 95.69 87 ILE A C 1
ATOM 698 O O . ILE A 1 87 ? -2.075 -2.487 -14.227 1.00 95.69 87 ILE A O 1
ATOM 702 N N . THR A 1 88 ? -0.051 -1.744 -14.821 1.00 95.25 88 THR A N 1
ATOM 703 C CA . THR A 1 88 ? -0.543 -0.662 -15.693 1.00 95.25 88 THR A CA 1
ATOM 704 C C . THR A 1 88 ? -1.372 -1.208 -16.860 1.00 95.25 88 THR A C 1
ATOM 706 O O . THR A 1 88 ? -0.944 -2.148 -17.521 1.00 95.25 88 THR A O 1
ATOM 709 N N . ASN A 1 89 ? -2.533 -0.601 -17.135 1.00 90.69 89 ASN A N 1
ATOM 710 C CA . ASN A 1 89 ? -3.461 -1.053 -18.183 1.00 90.69 89 ASN A CA 1
ATOM 711 C C . ASN A 1 89 ? -2.976 -0.776 -19.606 1.00 90.69 89 ASN A C 1
ATOM 713 O O . ASN A 1 89 ? -3.336 -1.491 -20.538 1.00 90.69 89 ASN A O 1
ATOM 717 N N . ARG A 1 90 ? -2.249 0.327 -19.797 1.00 79.06 90 ARG A N 1
ATOM 718 C CA . ARG A 1 90 ? -1.858 0.797 -21.126 1.00 79.06 90 ARG A CA 1
ATOM 719 C C . ARG A 1 90 ? -0.508 0.227 -21.520 1.00 79.06 90 ARG A C 1
ATOM 721 O O . ARG A 1 90 ? 0.444 0.339 -20.753 1.00 79.06 90 ARG A O 1
ATOM 728 N N . ASP A 1 91 ? -0.408 -0.183 -22.778 1.00 66.62 91 ASP A N 1
ATOM 729 C CA . ASP A 1 91 ? 0.863 -0.358 -23.487 1.00 66.62 91 ASP A CA 1
ATOM 730 C C . ASP A 1 91 ? 1.456 1.004 -23.904 1.00 66.62 91 ASP A C 1
ATOM 732 O O . ASP A 1 91 ? 1.890 1.210 -25.038 1.00 66.62 91 ASP A O 1
ATOM 736 N N . ASP A 1 92 ? 1.462 1.980 -22.991 1.00 71.19 92 ASP A N 1
ATOM 737 C CA . ASP A 1 92 ? 2.323 3.146 -23.161 1.00 71.19 92 ASP A CA 1
ATOM 738 C C . ASP A 1 92 ? 3.747 2.695 -22.842 1.00 71.19 92 ASP A C 1
ATOM 740 O O . ASP A 1 92 ? 4.116 2.528 -21.676 1.00 71.19 92 ASP A O 1
ATOM 744 N N . ALA A 1 93 ? 4.546 2.492 -23.891 1.00 64.75 93 ALA A N 1
ATOM 745 C CA . ALA A 1 93 ? 5.914 1.996 -23.783 1.00 64.75 93 ALA A CA 1
ATOM 746 C C . ALA A 1 93 ? 6.793 2.829 -22.821 1.00 64.75 93 ALA A C 1
ATOM 748 O O . ALA A 1 93 ? 7.820 2.338 -22.350 1.00 64.75 93 ALA A O 1
ATOM 749 N N . GLY A 1 94 ? 6.408 4.074 -22.505 1.00 83.12 94 GLY A N 1
ATOM 750 C CA . GLY A 1 94 ? 7.120 4.932 -21.561 1.00 83.12 94 GLY A CA 1
ATOM 751 C C . GLY A 1 94 ? 6.696 4.791 -20.094 1.00 83.12 94 GLY A C 1
ATOM 752 O O . GLY A 1 94 ? 7.510 5.049 -19.200 1.00 83.12 94 GLY A O 1
ATOM 753 N N . ILE A 1 95 ? 5.452 4.392 -19.805 1.00 90.50 95 ILE A N 1
ATOM 754 C CA . ILE A 1 95 ? 4.854 4.450 -18.457 1.00 90.50 95 ILE A CA 1
ATOM 755 C C . ILE A 1 95 ? 4.338 3.070 -18.045 1.00 90.50 95 ILE A C 1
ATOM 757 O O . ILE A 1 95 ? 3.137 2.816 -18.003 1.00 90.50 95 ILE A O 1
ATOM 761 N N . PHE A 1 96 ? 5.274 2.197 -17.683 1.00 93.56 96 PHE A N 1
ATOM 762 C CA . PHE A 1 96 ? 4.983 0.848 -17.210 1.00 93.56 96 PHE A CA 1
ATOM 763 C C . PHE A 1 96 ? 5.279 0.700 -15.715 1.00 93.56 96 PHE A C 1
ATOM 765 O O . PHE A 1 96 ? 6.309 1.186 -15.228 1.00 93.56 96 PHE A O 1
ATOM 772 N N . GLY A 1 97 ? 4.400 -0.002 -14.997 1.00 94.75 97 GLY A N 1
ATOM 773 C CA . GLY A 1 97 ? 4.557 -0.279 -13.573 1.00 94.75 97 GLY A CA 1
ATOM 774 C C . GLY A 1 97 ? 3.823 -1.537 -13.108 1.00 94.75 97 GLY A C 1
ATOM 775 O O . GLY A 1 97 ? 2.707 -1.822 -13.539 1.00 94.75 97 GLY A O 1
ATOM 776 N N . ILE A 1 98 ? 4.454 -2.258 -12.185 1.00 95.81 98 ILE A N 1
ATOM 777 C CA . ILE A 1 98 ? 3.893 -3.358 -11.401 1.00 95.81 98 ILE A CA 1
ATOM 778 C C . ILE A 1 98 ? 3.976 -2.955 -9.930 1.00 95.81 98 ILE A C 1
ATOM 780 O O . ILE A 1 98 ? 5.036 -2.535 -9.465 1.00 95.81 98 ILE A O 1
ATOM 784 N N . VAL A 1 99 ? 2.879 -3.096 -9.190 1.00 97.19 99 VAL A N 1
ATOM 785 C CA . VAL A 1 99 ? 2.795 -2.707 -7.778 1.00 97.19 99 VAL A CA 1
ATOM 786 C C . VAL A 1 99 ? 2.256 -3.862 -6.950 1.00 97.19 99 VAL A C 1
ATOM 788 O O . VAL A 1 99 ? 1.154 -4.341 -7.191 1.00 97.19 99 VAL A O 1
ATOM 791 N N . GLY A 1 100 ? 3.027 -4.292 -5.956 1.00 96.81 100 GLY A N 1
ATOM 792 C CA . GLY A 1 100 ? 2.564 -5.154 -4.875 1.00 96.81 100 GLY A CA 1
ATOM 793 C C . GLY A 1 100 ? 2.143 -4.305 -3.679 1.00 96.81 100 GLY A C 1
ATOM 794 O O . GLY A 1 100 ? 2.968 -3.596 -3.099 1.00 96.81 100 GLY A O 1
ATOM 795 N N . MET A 1 101 ? 0.867 -4.375 -3.311 1.00 95.44 101 MET A N 1
ATOM 796 C CA . MET A 1 101 ? 0.292 -3.635 -2.191 1.00 95.44 101 MET A CA 1
ATOM 797 C C . MET A 1 101 ? 0.286 -4.459 -0.908 1.00 95.44 101 MET A C 1
ATOM 799 O O . MET A 1 101 ? -0.069 -5.637 -0.906 1.00 95.44 101 MET A O 1
ATOM 803 N N . GLN A 1 102 ? 0.589 -3.807 0.210 1.00 91.75 102 GLN A N 1
ATOM 804 C CA . GLN A 1 102 ? 0.395 -4.360 1.538 1.00 91.75 102 GLN A CA 1
ATOM 805 C C . GLN A 1 102 ? 0.079 -3.253 2.538 1.00 91.75 102 GLN A C 1
ATOM 807 O O . GLN A 1 102 ? 0.979 -2.603 3.046 1.00 91.75 102 GLN A O 1
ATOM 812 N N . THR A 1 103 ? -1.195 -3.104 2.901 1.00 88.62 103 THR A N 1
ATOM 813 C CA . THR A 1 103 ? -1.639 -2.107 3.888 1.00 88.62 103 THR A CA 1
ATOM 814 C C . THR A 1 103 ? -1.039 -0.719 3.596 1.00 88.62 103 THR A C 1
ATOM 816 O O . THR A 1 103 ? -1.471 -0.076 2.642 1.00 88.62 103 THR A O 1
ATOM 819 N N . ASP A 1 104 ? -0.079 -0.258 4.397 1.00 91.56 104 ASP A N 1
ATOM 820 C CA . ASP A 1 104 ? 0.662 0.999 4.290 1.00 91.56 104 ASP A CA 1
ATOM 821 C C . ASP A 1 104 ? 1.893 0.935 3.372 1.00 91.56 104 ASP A C 1
ATOM 823 O O . ASP A 1 104 ? 2.289 1.966 2.833 1.00 91.56 104 ASP A O 1
ATOM 827 N N . ASP A 1 105 ? 2.460 -0.245 3.136 1.00 93.75 105 ASP A N 1
ATOM 828 C CA . ASP A 1 105 ? 3.621 -0.443 2.273 1.00 93.75 105 ASP A CA 1
ATOM 829 C C . ASP A 1 105 ? 3.222 -0.811 0.834 1.00 93.75 105 ASP A C 1
ATOM 831 O O . ASP A 1 105 ? 2.301 -1.588 0.569 1.00 93.75 105 ASP A O 1
ATOM 835 N N . THR A 1 106 ? 3.986 -0.312 -0.134 1.00 96.25 106 THR A N 1
ATOM 836 C CA . THR A 1 106 ? 3.867 -0.668 -1.556 1.00 96.25 106 THR A CA 1
ATOM 837 C C . THR A 1 106 ? 5.239 -0.891 -2.161 1.00 96.25 106 THR A C 1
ATOM 839 O O . THR A 1 106 ? 6.086 0.001 -2.127 1.00 96.25 106 THR A O 1
ATOM 842 N N . LEU A 1 107 ? 5.451 -2.076 -2.733 1.00 97.19 107 LEU A N 1
ATOM 843 C CA . LEU A 1 107 ? 6.652 -2.408 -3.491 1.00 97.19 107 LEU A CA 1
ATOM 844 C C . LEU A 1 107 ? 6.350 -2.270 -4.981 1.00 97.19 107 LEU A C 1
ATOM 846 O O . LEU A 1 107 ? 5.437 -2.908 -5.500 1.00 97.19 107 LEU A O 1
ATOM 850 N N . MET A 1 108 ? 7.121 -1.442 -5.671 1.00 96.31 108 MET A N 1
ATOM 851 C CA . MET A 1 108 ? 6.872 -1.064 -7.055 1.00 96.31 108 MET A CA 1
ATOM 852 C C . MET A 1 108 ? 8.068 -1.435 -7.922 1.00 96.31 108 MET A C 1
ATOM 854 O O . MET A 1 108 ? 9.207 -1.150 -7.565 1.00 96.31 108 MET A O 1
ATOM 858 N N . LEU A 1 109 ? 7.806 -2.023 -9.084 1.00 95.38 109 LEU A N 1
ATOM 859 C CA . LEU A 1 109 ? 8.747 -2.128 -10.192 1.00 95.38 109 LEU A CA 1
ATOM 860 C C . LEU A 1 109 ? 8.199 -1.276 -11.332 1.00 95.38 109 LEU A C 1
ATOM 862 O O . LEU A 1 109 ? 7.099 -1.540 -11.801 1.00 95.38 109 LEU A O 1
ATOM 866 N N . GLY A 1 110 ? 8.940 -0.285 -11.816 1.00 94.50 110 GLY A N 1
ATOM 867 C CA . GLY A 1 110 ? 8.430 0.529 -12.919 1.00 94.50 110 GLY A CA 1
ATOM 868 C C . GLY A 1 110 ? 9.449 1.441 -13.576 1.00 94.50 110 GLY A C 1
ATOM 869 O O . GLY A 1 110 ? 10.600 1.561 -13.143 1.00 94.50 110 GLY A O 1
ATOM 870 N N . THR A 1 111 ? 9.015 2.090 -14.652 1.00 94.19 111 THR A N 1
ATOM 871 C CA . THR A 1 111 ? 9.814 3.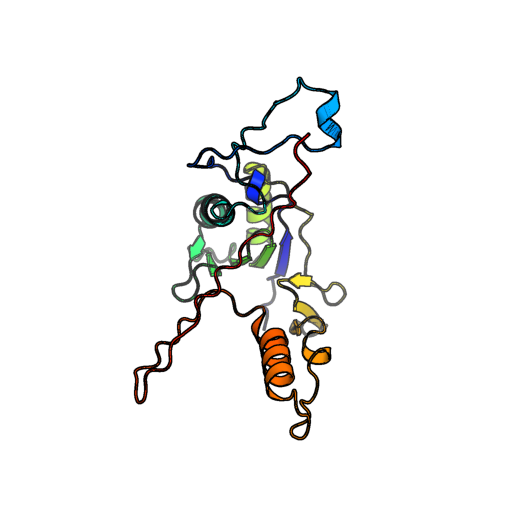094 -15.358 1.00 94.19 111 THR A CA 1
ATOM 872 C C . THR A 1 111 ? 9.957 4.371 -14.515 1.00 94.19 111 THR A C 1
ATOM 874 O O . THR A 1 111 ? 9.130 4.649 -13.640 1.00 94.19 111 THR A O 1
ATOM 877 N N . PRO A 1 112 ? 10.976 5.215 -14.769 1.00 94.12 112 PRO A N 1
ATOM 878 C CA . PRO A 1 112 ? 11.106 6.514 -14.110 1.00 94.12 112 PRO A CA 1
ATOM 879 C C . PRO A 1 112 ? 9.873 7.407 -14.301 1.00 94.12 112 PRO A C 1
ATOM 881 O O . PRO A 1 112 ? 9.501 8.154 -13.394 1.00 94.12 112 PRO A O 1
ATOM 884 N N . ALA A 1 113 ? 9.215 7.301 -15.461 1.00 94.31 113 ALA A N 1
ATOM 885 C CA . ALA A 1 113 ? 7.989 8.031 -15.754 1.00 94.31 113 ALA A CA 1
ATOM 886 C C . ALA A 1 113 ? 6.812 7.532 -14.902 1.00 94.31 113 ALA A C 1
ATOM 888 O O . ALA A 1 113 ? 6.091 8.357 -14.340 1.00 94.31 113 ALA A O 1
ATOM 889 N N . PHE A 1 114 ? 6.662 6.211 -14.728 1.00 95.44 114 PHE A N 1
ATOM 890 C CA . PHE A 1 114 ? 5.684 5.643 -13.796 1.00 95.44 114 PHE A CA 1
ATOM 891 C C . PHE A 1 114 ? 5.939 6.121 -12.364 1.00 95.44 114 PHE A C 1
ATOM 893 O O . PHE A 1 114 ? 5.038 6.670 -11.736 1.00 95.44 114 PHE A O 1
ATOM 900 N N . SER A 1 115 ? 7.181 6.013 -11.881 1.00 95.94 115 SER A N 1
ATOM 901 C CA . SER A 1 115 ? 7.556 6.453 -10.531 1.00 95.94 115 SER A CA 1
ATOM 902 C C . SER A 1 115 ? 7.236 7.931 -10.280 1.00 95.94 115 SER A C 1
ATOM 904 O O . SER A 1 115 ? 6.698 8.288 -9.231 1.00 95.94 115 SER A O 1
ATOM 906 N N . SER A 1 116 ? 7.518 8.789 -11.264 1.00 96.25 116 SER A N 1
ATOM 907 C CA . SER A 1 116 ? 7.239 10.227 -11.188 1.00 96.25 116 SER A CA 1
ATOM 908 C C . SER A 1 116 ? 5.741 10.535 -11.237 1.00 96.25 116 SER A C 1
ATOM 910 O O . SER A 1 116 ? 5.273 11.452 -10.562 1.00 96.25 116 SER A O 1
ATOM 912 N N . ARG A 1 117 ? 4.972 9.794 -12.046 1.00 96.06 117 ARG A N 1
ATOM 913 C CA . ARG A 1 117 ? 3.509 9.914 -12.102 1.00 96.06 117 ARG A CA 1
ATOM 914 C C . ARG A 1 117 ? 2.884 9.509 -10.774 1.00 96.06 117 ARG A C 1
ATOM 916 O O . ARG A 1 117 ? 2.016 10.221 -10.282 1.00 96.06 117 ARG A O 1
ATOM 923 N N . GLU A 1 118 ? 3.337 8.397 -10.214 1.00 97.25 118 GLU A N 1
ATOM 924 C CA . GLU A 1 118 ? 2.882 7.889 -8.928 1.00 97.25 118 GLU A CA 1
ATOM 925 C C . GLU A 1 118 ? 3.122 8.915 -7.814 1.00 97.25 118 GLU A C 1
ATOM 927 O O . GLU A 1 118 ? 2.166 9.319 -7.159 1.00 97.25 118 GLU A O 1
ATOM 932 N N . GLU A 1 119 ? 4.330 9.475 -7.709 1.00 97.81 119 GLU A N 1
ATOM 933 C CA . GLU A 1 119 ? 4.649 10.520 -6.726 1.00 97.81 119 GLU A CA 1
ATOM 934 C C . GLU A 1 119 ? 3.721 11.741 -6.857 1.00 97.81 119 GLU A C 1
ATOM 936 O O . GLU A 1 119 ? 3.130 12.192 -5.876 1.00 97.81 119 GLU A O 1
ATOM 941 N N . LYS A 1 120 ? 3.508 12.240 -8.082 1.00 98.06 120 LYS A N 1
ATOM 942 C CA . LYS A 1 120 ? 2.603 13.375 -8.334 1.00 98.06 120 LYS A CA 1
ATOM 943 C C . LYS A 1 120 ? 1.161 13.076 -7.926 1.00 98.06 120 LYS A C 1
ATOM 945 O O . LYS A 1 120 ? 0.462 13.966 -7.442 1.00 98.06 120 LYS A O 1
ATOM 950 N N . LYS A 1 121 ? 0.684 11.851 -8.157 1.00 97.75 121 LYS A N 1
ATOM 951 C CA . LYS A 1 121 ? -0.689 11.454 -7.821 1.00 97.75 121 LYS A CA 1
ATOM 952 C C . LYS A 1 121 ? -0.871 11.263 -6.319 1.00 97.75 121 LYS A C 1
ATOM 954 O O . LYS A 1 121 ? -1.886 11.723 -5.803 1.00 97.75 121 LYS A O 1
ATOM 959 N N . ILE A 1 122 ? 0.117 10.703 -5.623 1.00 97.38 122 ILE A N 1
ATOM 960 C CA . ILE A 1 122 ? 0.150 10.624 -4.155 1.00 97.38 122 ILE A CA 1
ATOM 961 C C . ILE A 1 122 ? 0.102 12.022 -3.534 1.00 97.38 122 ILE A C 1
ATOM 963 O O . ILE A 1 122 ? -0.738 12.276 -2.672 1.00 97.38 122 ILE A O 1
ATOM 967 N N . GLN A 1 123 ? 0.935 12.948 -4.020 1.00 97.25 123 GLN A N 1
ATOM 968 C CA . GLN A 1 123 ? 0.946 14.339 -3.554 1.00 97.25 123 GLN A CA 1
ATOM 969 C C . GLN A 1 123 ? -0.392 15.036 -3.813 1.00 97.25 123 GLN A C 1
ATOM 971 O O . GLN A 1 123 ? -0.932 15.681 -2.920 1.00 97.25 123 GLN A O 1
ATOM 976 N N . LYS A 1 124 ? -0.973 14.858 -5.008 1.00 97.94 124 LYS A N 1
ATOM 977 C CA . LYS A 1 124 ? -2.294 15.411 -5.349 1.00 97.94 124 LYS A CA 1
ATOM 978 C C . LYS A 1 124 ? -3.417 14.849 -4.471 1.00 97.94 124 LYS A C 1
ATOM 980 O O . LYS A 1 124 ? -4.383 15.554 -4.207 1.00 97.94 124 LYS A O 1
ATOM 985 N N . ALA A 1 125 ? -3.317 13.586 -4.064 1.00 96.88 125 ALA A N 1
ATOM 986 C CA . ALA A 1 125 ? -4.263 12.954 -3.149 1.00 96.88 125 ALA A CA 1
ATOM 987 C C . ALA A 1 125 ? -4.017 13.326 -1.675 1.00 96.88 125 ALA A C 1
ATOM 989 O O . ALA A 1 125 ? -4.765 12.867 -0.815 1.00 96.88 125 ALA A O 1
ATOM 990 N N . GLU A 1 126 ? -2.979 14.123 -1.393 1.00 97.12 126 GLU A N 1
ATOM 991 C CA . GLU A 1 126 ? -2.576 14.560 -0.052 1.00 97.12 126 GLU A CA 1
ATOM 992 C C . GLU A 1 126 ? -2.277 13.393 0.905 1.00 97.12 126 GLU A C 1
ATOM 994 O O . GLU A 1 126 ? -2.377 13.516 2.128 1.00 97.12 126 GLU A O 1
ATOM 999 N N . PHE A 1 127 ? -1.870 12.242 0.359 1.00 97.31 127 PHE A N 1
ATOM 1000 C CA . PHE A 1 127 ? -1.449 11.113 1.178 1.00 97.31 127 PHE A CA 1
ATOM 1001 C C . PHE A 1 127 ? -0.085 11.393 1.805 1.00 97.31 127 PHE A C 1
ATOM 1003 O O . PHE A 1 127 ? 0.941 11.532 1.135 1.00 97.31 127 PHE A O 1
ATOM 1010 N N . ARG A 1 128 ? -0.065 11.412 3.134 1.00 97.50 128 ARG A N 1
ATOM 1011 C CA . ARG A 1 128 ? 1.144 11.483 3.946 1.00 97.50 128 ARG A CA 1
ATOM 1012 C C . ARG A 1 128 ? 1.898 10.173 3.802 1.00 97.50 128 ARG A C 1
ATOM 1014 O O . ARG A 1 128 ? 1.398 9.104 4.152 1.00 97.50 128 ARG A O 1
ATOM 1021 N N . SER A 1 129 ? 3.117 10.274 3.301 1.00 96.75 129 SER A N 1
ATOM 1022 C CA . SER A 1 129 ? 4.011 9.147 3.074 1.00 96.75 129 SER A CA 1
ATOM 1023 C C . SER A 1 129 ? 5.444 9.543 3.396 1.00 96.75 129 SER A C 1
ATOM 1025 O O . SER A 1 129 ? 5.779 10.730 3.438 1.00 96.75 129 SER A O 1
ATOM 1027 N N . LYS A 1 130 ? 6.287 8.550 3.669 1.00 96.38 130 LYS A N 1
ATOM 1028 C CA . LYS A 1 130 ? 7.732 8.760 3.749 1.00 96.38 130 LYS A CA 1
ATOM 1029 C C . LYS A 1 130 ? 8.305 8.991 2.346 1.00 96.38 130 LYS A C 1
ATOM 1031 O O . LYS A 1 130 ? 7.687 8.576 1.361 1.00 96.38 130 LYS A O 1
ATOM 1036 N N . PRO A 1 131 ? 9.500 9.601 2.238 1.00 96.00 131 PRO A N 1
ATOM 1037 C CA . PRO A 1 131 ? 10.222 9.637 0.976 1.00 96.00 131 PRO A CA 1
ATOM 1038 C C . PRO A 1 131 ? 10.359 8.230 0.392 1.00 96.00 131 PRO A C 1
ATOM 1040 O O . PRO A 1 131 ? 10.657 7.275 1.114 1.00 96.00 131 PRO A O 1
ATOM 1043 N N . LYS A 1 132 ? 10.141 8.112 -0.918 1.00 95.44 132 LYS A N 1
ATOM 1044 C CA . LYS A 1 132 ? 10.258 6.841 -1.629 1.00 95.44 132 LYS A CA 1
ATOM 1045 C C . LYS A 1 132 ? 11.683 6.301 -1.497 1.00 95.44 132 LYS A C 1
ATOM 1047 O O . LYS A 1 132 ? 12.645 6.997 -1.822 1.00 95.44 132 LYS A O 1
ATOM 1052 N N . ALA A 1 133 ? 11.817 5.059 -1.047 1.00 96.19 133 ALA A N 1
ATOM 1053 C CA . ALA A 1 133 ? 13.104 4.381 -0.987 1.00 96.19 133 ALA A CA 1
ATOM 1054 C C . ALA A 1 133 ? 13.338 3.616 -2.291 1.00 96.19 133 ALA A C 1
ATOM 1056 O O . ALA A 1 133 ? 12.426 2.981 -2.815 1.00 96.19 133 ALA A O 1
ATOM 1057 N N . ARG A 1 134 ? 14.561 3.657 -2.820 1.00 95.94 134 ARG A N 1
ATOM 1058 C CA . ARG A 1 134 ? 14.933 2.956 -4.052 1.00 95.94 134 ARG A CA 1
ATOM 1059 C C . ARG A 1 134 ? 15.954 1.875 -3.749 1.00 95.94 134 ARG A C 1
ATOM 1061 O O . ARG A 1 134 ? 16.927 2.132 -3.050 1.00 95.94 134 ARG A O 1
ATOM 1068 N N . LEU A 1 135 ? 15.744 0.694 -4.321 1.00 95.69 135 LEU A N 1
ATOM 1069 C CA . LEU A 1 135 ? 16.714 -0.388 -4.262 1.00 95.69 135 LEU A CA 1
ATOM 1070 C C . LEU A 1 135 ? 17.922 -0.049 -5.142 1.00 95.69 135 LEU A C 1
ATOM 1072 O O . LEU A 1 135 ? 17.778 0.162 -6.350 1.00 95.69 135 LEU A O 1
ATOM 1076 N N . THR A 1 136 ? 19.109 -0.044 -4.548 1.00 93.25 136 THR A N 1
ATOM 1077 C CA . THR A 1 136 ? 20.398 0.058 -5.251 1.00 93.25 136 THR A CA 1
ATOM 1078 C C . THR A 1 136 ? 21.340 -1.027 -4.720 1.00 93.25 136 THR A C 1
ATOM 1080 O O . THR A 1 136 ? 20.986 -1.712 -3.759 1.00 93.25 136 THR A O 1
ATOM 1083 N N . PRO A 1 137 ? 22.528 -1.233 -5.314 1.00 91.94 137 PRO A N 1
ATOM 1084 C CA . PRO A 1 137 ? 23.501 -2.163 -4.743 1.00 91.94 137 PRO A CA 1
ATOM 1085 C C . PRO A 1 137 ? 23.944 -1.807 -3.311 1.00 91.94 137 PRO A C 1
ATOM 1087 O O . PRO A 1 137 ? 24.342 -2.679 -2.545 1.00 91.94 137 PRO A O 1
ATOM 1090 N N . GLU A 1 138 ? 23.831 -0.535 -2.930 1.00 93.19 138 GLU A N 1
ATOM 1091 C CA . GLU A 1 138 ? 24.215 0.002 -1.622 1.00 93.19 138 GLU A CA 1
ATOM 1092 C C . GLU A 1 138 ? 23.020 0.155 -0.667 1.00 93.19 138 GLU A C 1
ATOM 1094 O O . GLU A 1 138 ? 23.201 0.229 0.548 1.00 93.19 138 GLU A O 1
ATOM 1099 N N . VAL A 1 139 ? 21.795 0.209 -1.202 1.00 94.12 139 VAL A N 1
ATOM 1100 C CA . VAL A 1 139 ? 20.567 0.459 -0.440 1.00 94.12 139 VAL A CA 1
ATOM 1101 C C . VAL A 1 139 ? 19.628 -0.734 -0.551 1.00 94.12 139 VAL A C 1
ATOM 1103 O O . VAL A 1 139 ? 19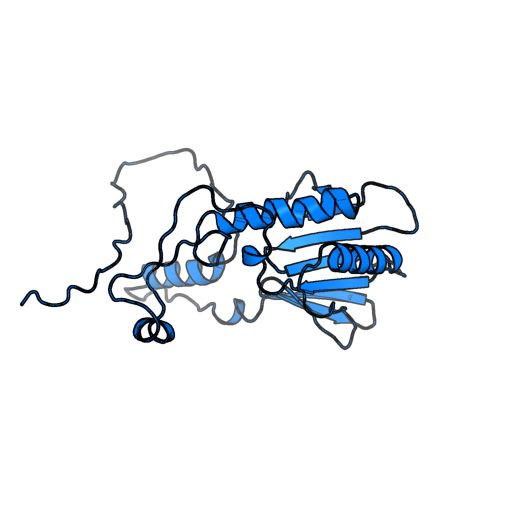.064 -1.002 -1.611 1.00 94.12 139 VAL A O 1
ATOM 1106 N N . GLN A 1 140 ? 19.413 -1.418 0.572 1.00 94.88 140 GLN A N 1
ATOM 1107 C CA . GLN A 1 140 ? 18.415 -2.480 0.704 1.00 94.88 140 GLN A CA 1
ATOM 1108 C C . GLN A 1 140 ? 17.018 -1.918 1.000 1.00 94.88 140 GLN A C 1
ATOM 1110 O O . GLN A 1 140 ? 16.881 -0.841 1.582 1.00 94.88 140 GLN A O 1
ATOM 1115 N N . LEU A 1 141 ? 15.977 -2.681 0.664 1.00 95.25 141 LEU A N 1
ATOM 1116 C CA . LEU A 1 141 ? 14.593 -2.365 1.024 1.00 95.25 141 LEU A CA 1
ATOM 1117 C C . LEU A 1 141 ? 14.048 -3.406 1.993 1.00 95.25 141 LEU A C 1
ATOM 1119 O O . LEU A 1 141 ? 14.245 -4.601 1.800 1.00 95.25 141 LEU A O 1
ATOM 1123 N N . ASP A 1 142 ? 13.305 -2.968 3.000 1.00 91.94 142 ASP A N 1
ATOM 1124 C CA . ASP A 1 142 ? 12.586 -3.868 3.891 1.00 91.94 142 ASP A CA 1
ATOM 1125 C C . ASP A 1 142 ? 11.098 -3.848 3.549 1.00 91.94 142 ASP A C 1
ATOM 1127 O O . ASP A 1 142 ? 10.448 -2.816 3.656 1.00 91.94 142 ASP A O 1
ATOM 1131 N N . PHE A 1 143 ? 10.558 -4.999 3.154 1.00 89.62 143 PHE A N 1
ATOM 1132 C CA . PHE A 1 143 ? 9.161 -5.145 2.753 1.00 89.62 143 PHE A CA 1
ATOM 1133 C C . PHE A 1 143 ? 8.586 -6.436 3.331 1.00 89.62 143 PHE A C 1
ATOM 1135 O O . PHE A 1 143 ? 9.171 -7.511 3.195 1.00 89.62 143 PHE A O 1
ATOM 1142 N N . ASN A 1 144 ? 7.450 -6.343 4.022 1.00 84.50 144 ASN A N 1
ATOM 1143 C CA . ASN A 1 144 ? 6.758 -7.480 4.638 1.00 84.50 144 ASN A CA 1
ATOM 1144 C C . ASN A 1 144 ? 7.618 -8.387 5.547 1.00 84.50 144 ASN A C 1
ATOM 1146 O O . ASN A 1 144 ? 7.448 -9.607 5.596 1.00 84.50 144 ASN A O 1
ATOM 1150 N N . GLY A 1 145 ? 8.571 -7.823 6.289 1.00 84.00 145 GLY A N 1
ATOM 1151 C CA . GLY A 1 145 ? 9.475 -8.639 7.113 1.00 84.00 145 GLY A CA 1
ATOM 1152 C C . GLY A 1 145 ? 10.478 -9.467 6.299 1.00 84.00 145 GLY A C 1
ATOM 1153 O O . GLY A 1 145 ? 11.122 -10.366 6.842 1.00 84.00 145 GLY A O 1
ATOM 1154 N N . CYS A 1 146 ? 10.633 -9.151 5.019 1.00 88.44 146 CYS A N 1
ATOM 1155 C CA . CYS A 1 146 ? 11.750 -9.562 4.189 1.00 88.44 146 CYS A CA 1
ATOM 1156 C C . CYS A 1 146 ? 12.656 -8.359 3.918 1.00 88.44 146 CYS A C 1
ATOM 1158 O O . CYS A 1 146 ? 12.222 -7.211 3.990 1.00 88.44 146 CYS A O 1
ATOM 1160 N N . THR A 1 147 ? 13.908 -8.648 3.600 1.00 91.75 147 THR A N 1
ATOM 1161 C CA . THR A 1 147 ? 14.904 -7.688 3.145 1.00 91.75 147 THR A CA 1
ATOM 1162 C C . THR A 1 147 ? 15.233 -8.022 1.700 1.00 91.75 147 THR A C 1
ATOM 1164 O O . THR A 1 147 ? 15.580 -9.161 1.376 1.00 91.75 147 THR A O 1
ATOM 1167 N N . LEU A 1 148 ? 15.073 -7.031 0.837 1.00 93.75 148 LEU A N 1
ATOM 1168 C CA . LEU A 1 148 ? 15.363 -7.076 -0.579 1.00 93.75 148 LEU A CA 1
ATOM 1169 C C . LEU A 1 148 ? 16.719 -6.408 -0.807 1.00 93.75 148 LEU A C 1
ATOM 1171 O O . LEU A 1 148 ? 16.919 -5.258 -0.414 1.00 93.75 148 LEU A O 1
ATOM 1175 N N . THR A 1 149 ? 17.640 -7.125 -1.436 1.00 94.31 149 THR A N 1
ATOM 1176 C CA . THR A 1 149 ? 18.953 -6.612 -1.836 1.00 94.31 149 THR A CA 1
ATOM 1177 C C . THR A 1 149 ? 19.155 -6.806 -3.332 1.00 94.31 149 THR A C 1
ATOM 1179 O O . THR A 1 149 ? 18.509 -7.648 -3.964 1.00 94.31 149 THR A O 1
ATOM 1182 N N . MET A 1 150 ? 20.054 -6.014 -3.905 1.00 92.69 150 MET A N 1
ATOM 1183 C CA . MET A 1 150 ? 20.475 -6.131 -5.294 1.00 92.69 150 MET A CA 1
ATOM 1184 C C . MET A 1 150 ? 21.999 -6.130 -5.345 1.00 92.69 150 MET A C 1
ATOM 1186 O O . MET A 1 150 ? 22.623 -5.395 -4.590 1.00 92.69 150 MET A O 1
ATOM 1190 N N . ASP A 1 151 ? 22.604 -6.940 -6.207 1.00 89.00 151 ASP A N 1
ATOM 1191 C CA . ASP A 1 151 ? 24.047 -6.865 -6.454 1.00 89.00 151 ASP A CA 1
ATOM 1192 C C . ASP A 1 151 ? 24.383 -5.977 -7.669 1.00 89.00 151 ASP A C 1
ATOM 1194 O O . ASP A 1 151 ? 23.501 -5.497 -8.389 1.00 89.00 151 ASP A O 1
ATOM 1198 N N . ALA A 1 152 ? 25.677 -5.764 -7.929 1.00 86.44 152 ALA A N 1
ATOM 1199 C CA . ALA A 1 152 ? 26.144 -4.980 -9.077 1.00 86.44 152 ALA A CA 1
ATOM 1200 C C . ALA A 1 152 ? 25.706 -5.565 -10.438 1.00 86.44 152 ALA A C 1
ATOM 1202 O O . ALA A 1 152 ? 25.607 -4.834 -11.425 1.00 86.44 152 ALA A O 1
ATOM 1203 N N . SER A 1 153 ? 25.392 -6.865 -10.492 1.00 84.88 153 SER A N 1
ATOM 1204 C CA . SER A 1 153 ? 24.868 -7.552 -11.678 1.00 84.88 153 SER A CA 1
ATOM 1205 C C . SER A 1 153 ? 23.341 -7.452 -11.822 1.00 84.88 153 SER A C 1
ATOM 1207 O O . SER A 1 153 ? 22.768 -7.973 -12.780 1.00 84.88 153 SER A O 1
ATOM 1209 N N . ARG A 1 154 ? 22.677 -6.719 -10.915 1.00 82.25 154 ARG A N 1
ATOM 1210 C CA . ARG A 1 154 ? 21.217 -6.549 -10.823 1.00 82.25 154 ARG A CA 1
ATOM 1211 C C . ARG A 1 154 ? 20.455 -7.842 -10.536 1.00 82.25 154 ARG A C 1
ATOM 1213 O O . ARG A 1 154 ? 19.270 -7.955 -10.875 1.00 82.25 154 ARG A O 1
ATOM 1220 N N . VAL A 1 155 ? 21.105 -8.811 -9.898 1.00 87.38 155 VAL A N 1
ATOM 1221 C CA . VAL A 1 155 ? 20.410 -9.964 -9.328 1.00 87.38 155 VAL A CA 1
ATOM 1222 C C . VAL A 1 155 ? 19.728 -9.514 -8.043 1.00 87.38 155 VAL A C 1
ATOM 1224 O O . VAL A 1 155 ? 20.345 -8.906 -7.171 1.00 87.38 155 VAL A O 1
ATOM 1227 N N . LEU A 1 156 ? 18.429 -9.794 -7.947 1.00 90.69 156 LEU A N 1
ATOM 1228 C CA . LEU A 1 156 ? 17.620 -9.486 -6.775 1.00 90.69 156 LEU A CA 1
ATOM 1229 C C . LEU A 1 156 ? 17.616 -10.673 -5.829 1.00 90.69 156 LEU A C 1
ATOM 1231 O O . LEU A 1 156 ? 17.316 -11.793 -6.240 1.00 90.69 156 LEU A O 1
ATOM 1235 N N . THR A 1 157 ? 17.869 -10.407 -4.555 1.00 90.88 157 THR A N 1
ATOM 1236 C CA . THR A 1 157 ? 17.746 -11.401 -3.492 1.00 90.88 157 THR A CA 1
ATOM 1237 C C . THR A 1 157 ? 16.694 -10.938 -2.497 1.00 90.88 157 THR A C 1
ATOM 1239 O O . THR A 1 157 ? 16.782 -9.842 -1.950 1.00 90.88 157 THR A O 1
ATOM 1242 N N . LEU A 1 158 ? 15.695 -11.784 -2.248 1.00 90.00 158 LEU A N 1
ATOM 1243 C CA . LEU A 1 158 ? 14.715 -11.596 -1.183 1.00 90.00 158 LEU A CA 1
ATOM 1244 C C . LEU A 1 158 ? 15.057 -12.551 -0.042 1.00 90.00 158 LEU A C 1
ATOM 1246 O O . LEU A 1 158 ? 15.028 -13.768 -0.218 1.00 90.00 158 LEU A O 1
ATOM 1250 N N . ARG A 1 159 ? 15.355 -12.010 1.138 1.00 89.12 159 ARG A N 1
ATOM 1251 C CA . ARG A 1 159 ? 15.685 -12.804 2.324 1.00 89.12 159 ARG A CA 1
ATOM 1252 C C . ARG A 1 159 ? 14.712 -12.500 3.450 1.00 89.12 159 ARG A C 1
ATOM 1254 O O . ARG A 1 159 ? 14.504 -11.344 3.798 1.00 89.12 159 ARG A O 1
ATOM 1261 N N . GLN A 1 160 ? 14.134 -13.525 4.068 1.00 83.50 160 GLN A N 1
ATOM 1262 C CA . GLN A 1 160 ? 13.307 -13.322 5.260 1.00 83.50 160 GLN A CA 1
ATOM 1263 C C . GLN A 1 160 ? 14.152 -12.788 6.425 1.00 83.50 160 GLN A C 1
ATOM 1265 O O . GLN A 1 160 ? 15.285 -13.229 6.642 1.00 83.50 160 GLN A O 1
ATOM 1270 N N . LYS A 1 161 ? 13.598 -11.860 7.214 1.00 78.06 161 LYS A N 1
ATOM 1271 C CA . LYS A 1 161 ? 14.280 -11.305 8.391 1.00 78.06 161 LYS A CA 1
ATOM 1272 C C . LYS A 1 161 ? 14.339 -12.325 9.521 1.00 78.06 161 LYS A C 1
ATOM 1274 O O . LYS A 1 161 ? 13.388 -12.446 10.285 1.00 78.06 161 LYS A O 1
ATOM 1279 N N . GLY A 1 162 ? 15.451 -13.050 9.641 1.00 70.25 162 GLY A N 1
ATOM 1280 C CA . GLY A 1 162 ? 15.840 -13.790 10.852 1.00 70.25 162 GLY A CA 1
ATOM 1281 C C . GLY A 1 162 ? 14.875 -14.877 11.356 1.00 70.25 162 GLY A C 1
ATOM 1282 O O . GLY A 1 162 ? 15.170 -15.502 12.369 1.00 70.25 162 GLY A O 1
ATOM 1283 N N . GLN A 1 163 ? 13.747 -15.135 10.679 1.00 62.66 163 GLN A N 1
ATOM 1284 C CA . GLN A 1 163 ? 12.731 -16.095 11.129 1.00 62.66 163 GLN A CA 1
ATOM 1285 C C . GLN A 1 163 ? 13.248 -17.531 11.071 1.00 62.66 163 GLN A C 1
ATOM 1287 O O . GLN A 1 163 ? 12.999 -18.303 11.991 1.00 62.66 163 GLN A O 1
ATOM 1292 N N . GLY A 1 164 ? 14.052 -17.865 10.056 1.00 63.75 164 GLY A N 1
ATOM 1293 C CA . GLY A 1 164 ? 14.708 -19.173 9.975 1.00 63.75 164 GLY A CA 1
ATOM 1294 C C . GLY A 1 164 ? 15.611 -19.463 11.178 1.00 63.75 164 GLY A C 1
ATOM 1295 O O . GLY A 1 164 ? 15.670 -20.597 11.633 1.00 63.75 164 GLY A O 1
ATOM 1296 N N . GLY A 1 165 ? 16.233 -18.434 11.767 1.00 68.25 165 GLY A N 1
ATOM 1297 C CA . GLY A 1 165 ? 17.059 -18.579 12.972 1.00 68.25 165 GLY A CA 1
ATOM 1298 C C . GLY A 1 165 ? 16.263 -18.823 14.259 1.00 68.25 165 GLY A C 1
ATOM 1299 O O . GLY A 1 165 ? 16.848 -19.141 15.289 1.00 68.25 165 GLY A O 1
ATOM 1300 N N . ARG A 1 166 ? 14.932 -18.670 14.224 1.00 73.69 166 ARG A N 1
ATOM 1301 C CA . ARG A 1 166 ? 14.044 -18.975 15.357 1.00 73.69 166 ARG A CA 1
ATOM 1302 C C . ARG A 1 166 ? 13.534 -20.413 15.333 1.00 73.69 166 ARG A C 1
ATOM 1304 O O . ARG A 1 166 ? 12.957 -20.849 16.327 1.00 73.69 166 ARG A O 1
ATOM 1311 N N . ILE A 1 167 ? 13.751 -21.130 14.229 1.00 80.31 167 ILE A N 1
ATOM 1312 C CA . ILE A 1 167 ? 13.395 -22.540 14.108 1.00 80.31 167 ILE A CA 1
ATOM 1313 C C . ILE A 1 167 ? 14.383 -23.352 14.945 1.00 80.31 167 ILE A C 1
ATOM 1315 O O . ILE A 1 167 ? 15.598 -23.224 14.792 1.00 80.31 167 ILE A O 1
ATOM 1319 N N . ARG A 1 168 ? 13.859 -24.185 15.842 1.00 82.62 168 ARG A N 1
ATOM 1320 C CA . ARG A 1 168 ? 14.638 -25.103 16.679 1.00 82.62 168 ARG A CA 1
ATOM 1321 C C . ARG A 1 168 ? 14.226 -26.540 16.390 1.00 82.62 168 ARG A C 1
ATOM 1323 O O . ARG A 1 168 ? 13.076 -26.802 16.038 1.00 82.62 168 ARG A O 1
ATOM 1330 N N . LEU A 1 169 ? 15.168 -27.468 16.546 1.00 85.81 169 LEU A N 1
ATOM 1331 C CA . LEU A 1 169 ? 14.863 -28.895 16.493 1.00 85.81 169 LEU A CA 1
ATOM 1332 C C . LEU A 1 169 ? 13.923 -29.249 17.649 1.00 85.81 169 LEU A C 1
ATOM 1334 O O . LEU A 1 169 ? 14.151 -28.834 18.783 1.00 85.81 169 LEU A O 1
ATOM 1338 N N . VAL A 1 170 ? 12.872 -30.005 17.341 1.00 87.50 170 VAL A N 1
ATOM 1339 C CA . VAL A 1 170 ? 11.981 -30.582 18.351 1.00 87.50 170 VAL A CA 1
ATOM 1340 C C . VAL A 1 170 ? 12.641 -31.841 18.887 1.00 87.50 170 VAL A C 1
ATOM 1342 O O . VAL A 1 170 ? 13.000 -32.727 18.105 1.00 87.50 170 VAL A O 1
ATOM 1345 N N . ASP A 1 171 ? 12.780 -31.941 20.206 1.00 88.69 171 ASP A N 1
ATOM 1346 C CA . ASP A 1 171 ? 13.220 -33.189 20.816 1.00 88.69 171 ASP A CA 1
ATOM 1347 C C . ASP A 1 171 ? 12.060 -34.192 20.813 1.00 88.69 171 ASP A C 1
ATOM 1349 O O . ASP A 1 171 ? 11.073 -34.060 21.535 1.00 88.69 171 ASP A O 1
ATOM 1353 N N . ILE A 1 172 ? 12.183 -35.229 19.985 1.00 86.75 172 ILE A N 1
ATOM 1354 C CA . ILE A 1 172 ? 11.167 -36.279 19.835 1.00 86.75 172 ILE A CA 1
ATOM 1355 C C . ILE A 1 172 ? 10.963 -37.111 21.111 1.00 86.75 172 ILE A C 1
ATOM 1357 O O . ILE A 1 172 ? 9.947 -37.808 21.235 1.00 86.75 172 ILE A O 1
ATOM 1361 N N . ARG A 1 173 ? 11.930 -37.059 22.035 1.00 90.56 173 ARG A N 1
ATOM 1362 C CA . ARG A 1 173 ? 11.937 -37.795 23.304 1.00 90.56 173 ARG A CA 1
ATOM 1363 C C . ARG A 1 173 ? 11.385 -36.961 24.458 1.00 90.56 173 ARG A C 1
ATOM 1365 O O . ARG A 1 173 ? 11.104 -37.527 25.511 1.00 90.56 173 ARG A O 1
ATOM 1372 N N . ALA A 1 174 ? 11.201 -35.654 24.268 1.00 89.69 174 ALA A N 1
ATOM 1373 C CA . ALA A 1 174 ? 10.687 -34.777 25.305 1.00 89.69 174 ALA A CA 1
ATOM 1374 C C . ALA A 1 174 ? 9.176 -35.002 25.541 1.00 89.69 174 ALA A C 1
ATOM 1376 O O . ALA A 1 174 ? 8.416 -35.210 24.585 1.00 89.69 174 ALA A O 1
ATOM 1377 N N . PRO A 1 175 ? 8.706 -34.956 26.801 1.00 87.25 175 PRO A N 1
ATOM 1378 C CA . PRO A 1 175 ? 7.296 -35.168 27.136 1.00 87.25 175 PRO A CA 1
ATOM 1379 C C . PRO A 1 175 ? 6.375 -34.069 26.574 1.00 87.25 175 PRO A C 1
ATOM 1381 O O . PRO A 1 175 ? 5.202 -34.320 26.311 1.00 87.25 175 PRO A O 1
ATOM 1384 N N . ASP A 1 176 ? 6.907 -32.874 26.315 1.00 90.44 176 ASP A N 1
ATOM 1385 C CA . ASP A 1 176 ? 6.227 -31.709 25.741 1.00 90.44 176 ASP A CA 1
ATOM 1386 C C . ASP A 1 176 ? 6.422 -31.573 24.215 1.00 90.44 176 ASP A C 1
ATOM 1388 O O . ASP A 1 176 ? 6.074 -30.547 23.627 1.00 90.44 176 ASP A O 1
ATOM 1392 N N . ARG A 1 177 ? 6.914 -32.614 23.523 1.00 88.06 177 ARG A N 1
ATOM 1393 C CA . ARG A 1 177 ? 7.190 -32.588 22.069 1.00 88.06 177 ARG A CA 1
ATOM 1394 C C . ARG A 1 177 ? 6.031 -32.079 21.205 1.00 88.06 177 ARG A C 1
ATOM 1396 O O . ARG A 1 177 ? 6.261 -31.443 20.181 1.00 88.06 177 ARG A O 1
ATOM 1403 N N . ALA A 1 178 ? 4.782 -32.354 21.592 1.00 85.19 178 ALA A N 1
ATOM 1404 C CA . ALA A 1 178 ? 3.595 -31.915 20.854 1.00 85.19 178 ALA A CA 1
ATOM 1405 C C . ALA A 1 178 ? 3.395 -30.392 20.946 1.00 85.19 178 ALA A C 1
ATOM 1407 O O . ALA A 1 178 ? 3.031 -29.746 19.958 1.00 85.19 178 ALA A O 1
ATOM 1408 N N . GLN A 1 179 ? 3.689 -29.814 22.113 1.00 86.00 179 GLN A N 1
ATOM 1409 C CA . GLN A 1 179 ? 3.691 -28.372 22.319 1.00 86.00 179 GLN A CA 1
ATOM 1410 C C . GLN A 1 179 ? 4.851 -27.732 21.552 1.00 86.00 179 GLN A C 1
ATOM 1412 O O . GLN A 1 179 ? 4.607 -26.835 20.749 1.00 86.00 179 GLN A O 1
ATOM 1417 N N . GLN A 1 180 ? 6.074 -28.258 21.692 1.00 85.44 180 GLN A N 1
ATOM 1418 C CA . GLN A 1 180 ? 7.242 -27.775 20.945 1.00 85.44 180 GLN A CA 1
ATOM 1419 C C . GLN A 1 180 ? 6.997 -27.804 19.432 1.00 85.44 180 GLN A C 1
ATOM 1421 O O . GLN A 1 180 ? 7.249 -26.826 18.734 1.00 85.44 180 GLN A O 1
ATOM 1426 N N . TYR A 1 181 ? 6.435 -28.896 18.909 1.00 83.88 181 TYR A N 1
ATOM 1427 C CA . TYR A 1 181 ? 6.066 -29.009 17.500 1.00 83.88 181 TYR A CA 1
ATOM 1428 C C . TYR A 1 181 ? 5.039 -27.950 17.078 1.00 83.88 181 TYR A C 1
ATOM 1430 O O . TYR A 1 181 ? 5.194 -27.320 16.031 1.00 83.88 181 TYR A O 1
ATOM 1438 N N . THR A 1 182 ? 4.016 -27.704 17.899 1.00 83.12 182 THR A N 1
ATOM 1439 C CA . THR A 1 182 ? 3.000 -26.672 17.638 1.00 83.12 182 THR A CA 1
ATOM 1440 C C . THR A 1 182 ? 3.606 -25.267 17.646 1.00 83.12 182 THR A C 1
ATOM 1442 O O . THR A 1 182 ? 3.303 -24.461 16.767 1.00 83.12 182 THR A O 1
ATOM 1445 N N . GLU A 1 183 ? 4.516 -24.982 18.576 1.00 82.00 183 GLU A N 1
ATOM 1446 C CA . GLU A 1 183 ? 5.249 -23.716 18.655 1.00 82.00 183 GLU A CA 1
ATOM 1447 C C . GLU A 1 183 ? 6.159 -23.514 17.433 1.00 82.00 183 GLU A C 1
ATOM 1449 O O . GLU A 1 183 ? 6.118 -22.454 16.805 1.00 82.00 183 GLU A O 1
ATOM 1454 N N . GLN A 1 184 ? 6.901 -24.543 17.004 1.00 80.31 184 GLN A N 1
ATOM 1455 C CA . GLN A 1 184 ? 7.713 -24.485 15.780 1.00 80.31 184 GLN A CA 1
ATOM 1456 C C . GLN A 1 184 ? 6.845 -24.313 14.517 1.00 80.31 184 GLN A C 1
ATOM 1458 O O . GLN A 1 184 ? 7.207 -23.578 13.589 1.00 80.31 184 GLN A O 1
ATOM 1463 N N . ARG A 1 185 ? 5.646 -24.912 14.484 1.00 75.25 185 ARG A N 1
ATOM 1464 C CA . ARG A 1 185 ? 4.653 -24.658 13.428 1.00 75.25 185 ARG A CA 1
ATOM 1465 C C . ARG A 1 185 ? 4.104 -23.235 13.472 1.00 75.25 185 ARG A C 1
ATOM 1467 O O . ARG A 1 185 ? 3.846 -22.661 12.420 1.00 75.25 185 ARG A O 1
ATOM 1474 N N . ALA A 1 186 ? 3.921 -22.639 14.643 1.00 64.12 186 ALA A N 1
ATOM 1475 C CA . ALA A 1 186 ? 3.485 -21.250 14.744 1.00 64.12 186 ALA A CA 1
ATOM 1476 C C . ALA A 1 186 ? 4.564 -20.296 14.202 1.00 64.12 186 ALA A C 1
ATOM 1478 O O . ALA A 1 186 ? 4.252 -19.439 13.376 1.00 64.12 186 ALA A O 1
ATOM 1479 N N . VAL A 1 187 ? 5.836 -20.503 14.567 1.00 65.62 187 VAL A N 1
ATOM 1480 C CA . VAL A 1 187 ? 6.986 -19.717 14.069 1.00 65.62 187 VAL A CA 1
ATOM 1481 C C . VAL A 1 187 ? 7.096 -19.764 12.539 1.00 65.62 187 VAL A C 1
ATOM 1483 O O . VAL A 1 187 ? 7.434 -18.760 11.915 1.00 65.62 187 VAL A O 1
ATOM 1486 N N . THR A 1 188 ? 6.749 -20.894 11.920 1.00 57.19 188 THR A N 1
ATOM 1487 C CA . THR A 1 188 ? 6.749 -21.056 10.455 1.00 57.19 188 THR A CA 1
ATOM 1488 C C . THR A 1 188 ? 5.479 -20.534 9.764 1.00 57.19 188 THR A C 1
ATOM 1490 O O . THR A 1 188 ? 5.553 -20.127 8.606 1.00 57.19 188 THR A O 1
ATOM 1493 N N . ASN A 1 189 ? 4.325 -20.490 10.444 1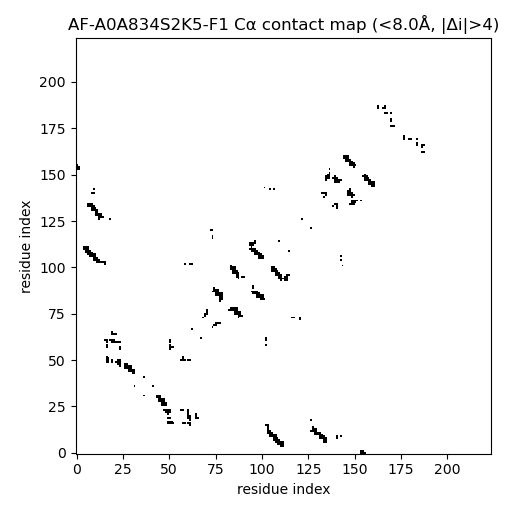.00 48.12 189 ASN A N 1
ATOM 1494 C CA . ASN A 1 189 ? 3.034 -20.104 9.846 1.00 48.12 189 ASN A CA 1
ATOM 1495 C C . ASN A 1 189 ? 2.604 -18.648 10.091 1.00 48.12 189 ASN A C 1
ATOM 1497 O O . ASN A 1 189 ? 1.697 -18.174 9.409 1.00 48.12 189 ASN A O 1
ATOM 1501 N N . LEU A 1 190 ? 3.244 -17.911 11.005 1.00 40.66 190 LEU A N 1
ATOM 1502 C CA . LEU A 1 190 ? 2.787 -16.588 11.463 1.00 40.66 190 LEU A CA 1
ATOM 1503 C C . LEU A 1 190 ? 2.772 -15.460 10.404 1.00 40.66 190 LEU A C 1
ATOM 1505 O O . LEU A 1 190 ? 2.394 -14.341 10.744 1.00 40.66 190 LEU A O 1
ATOM 1509 N N . ARG A 1 191 ? 3.117 -15.720 9.131 1.00 44.31 191 ARG A N 1
ATOM 1510 C CA . ARG A 1 191 ? 2.860 -14.800 7.998 1.00 44.31 191 ARG A CA 1
ATOM 1511 C C . ARG A 1 191 ? 2.505 -15.473 6.661 1.00 44.31 191 ARG A C 1
ATOM 1513 O O . 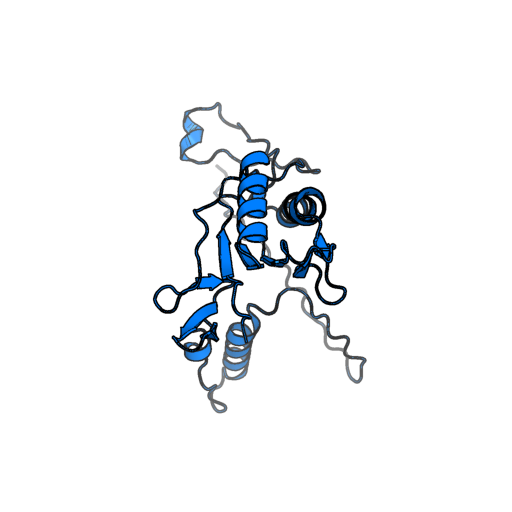ARG A 1 191 ? 2.718 -14.875 5.610 1.00 44.31 191 ARG A O 1
ATOM 1520 N N . ARG A 1 192 ? 1.902 -16.668 6.644 1.00 33.78 192 ARG A N 1
ATOM 1521 C CA . ARG A 1 192 ? 0.989 -16.957 5.519 1.00 33.78 192 ARG A CA 1
ATOM 1522 C C . ARG A 1 192 ? -0.264 -16.136 5.806 1.00 33.78 192 ARG A C 1
ATOM 1524 O O . ARG A 1 192 ? -0.894 -16.347 6.836 1.00 33.78 192 ARG A O 1
ATOM 1531 N N . GLY A 1 193 ? -0.548 -15.131 4.976 1.00 31.48 193 GLY A N 1
ATOM 1532 C CA . GLY A 1 193 ? -1.746 -14.302 5.108 1.00 31.48 193 GLY A CA 1
ATOM 1533 C C . GLY A 1 193 ? -2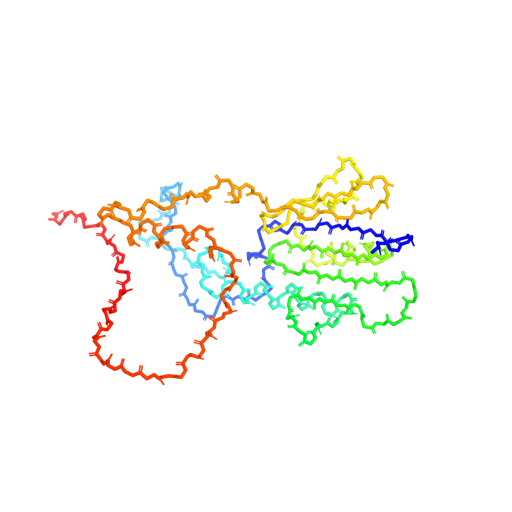.997 -15.163 5.297 1.00 31.48 193 GLY A C 1
ATOM 1534 O O . GLY A 1 193 ? -3.019 -16.322 4.888 1.00 31.48 193 GLY A O 1
ATOM 1535 N N . HIS A 1 194 ? -4.018 -14.601 5.943 1.00 36.19 194 HIS A N 1
ATOM 1536 C CA . HIS A 1 194 ? -5.338 -15.198 6.165 1.00 36.19 194 HIS A CA 1
ATOM 1537 C C . HIS A 1 194 ? -6.062 -15.551 4.845 1.00 36.19 194 HIS A C 1
ATOM 1539 O O . HIS A 1 194 ? -7.067 -14.950 4.486 1.00 36.19 194 HIS A O 1
ATOM 1545 N N . SER A 1 195 ? -5.547 -16.535 4.116 1.00 32.09 195 SER A N 1
ATOM 1546 C CA . SER A 1 195 ? -6.113 -17.123 2.909 1.00 32.09 195 SER A CA 1
ATOM 1547 C C . SER A 1 195 ? -5.446 -18.478 2.672 1.00 32.09 195 SER A C 1
ATOM 1549 O O . SER A 1 195 ? -4.555 -18.631 1.841 1.00 32.09 195 SER A O 1
ATOM 1551 N N . ALA A 1 196 ? -5.864 -19.468 3.452 1.00 27.31 196 ALA A N 1
ATOM 1552 C CA . ALA A 1 196 ? -5.825 -20.870 3.056 1.00 27.31 196 ALA A CA 1
ATOM 1553 C C . ALA A 1 196 ? -6.810 -21.628 3.951 1.00 27.31 196 ALA A C 1
ATOM 1555 O O . ALA A 1 196 ? -6.438 -22.188 4.981 1.00 27.31 196 ALA A O 1
ATOM 1556 N N . ARG A 1 197 ? -8.094 -21.619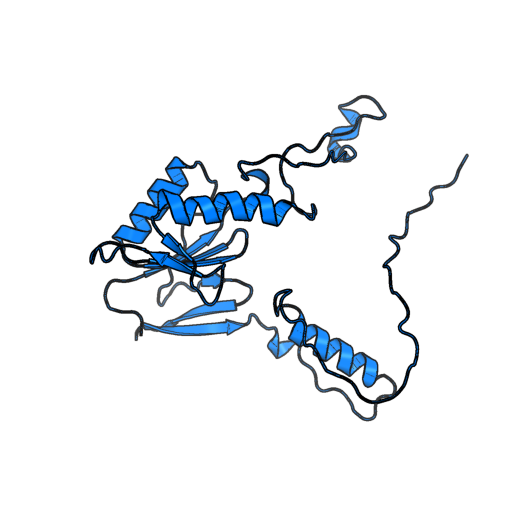 3.574 1.00 26.16 197 ARG A N 1
ATOM 1557 C CA . ARG A 1 197 ? -8.967 -22.737 3.934 1.00 26.16 197 ARG A CA 1
ATOM 1558 C C . ARG A 1 197 ? -8.495 -23.911 3.083 1.00 26.16 197 ARG A C 1
ATOM 1560 O O . ARG A 1 197 ? -8.635 -23.868 1.868 1.00 26.16 197 ARG A O 1
ATOM 1567 N N . TYR A 1 198 ? -7.888 -24.907 3.714 1.00 28.11 198 TYR A N 1
ATOM 1568 C CA . TYR A 1 198 ? -7.770 -26.227 3.110 1.00 28.11 198 TYR A CA 1
ATOM 1569 C C . TYR A 1 198 ? -9.048 -26.988 3.461 1.00 28.11 198 TYR A C 1
ATOM 1571 O O . TYR A 1 198 ? -9.290 -27.291 4.629 1.00 28.11 198 TYR A O 1
ATOM 1579 N N . GLU A 1 199 ? -9.882 -27.245 2.455 1.00 30.31 199 GLU A N 1
ATOM 1580 C CA . GLU A 1 199 ? -10.927 -28.262 2.528 1.00 30.31 199 GLU A CA 1
ATOM 1581 C C . GLU A 1 199 ? -10.246 -29.631 2.473 1.00 30.31 199 GLU A C 1
ATOM 1583 O O . GLU A 1 199 ? -9.771 -30.072 1.430 1.00 30.31 199 GLU A O 1
ATOM 1588 N N . GLY A 1 200 ? -10.141 -30.283 3.630 1.00 28.67 200 GLY A N 1
ATOM 1589 C CA . GLY A 1 200 ? -9.867 -31.711 3.713 1.00 28.67 200 GLY A CA 1
ATOM 1590 C C . GLY A 1 200 ? -11.196 -32.451 3.790 1.00 28.67 200 GLY A C 1
ATOM 1591 O O . GLY A 1 200 ? -11.871 -32.400 4.819 1.00 28.67 200 GLY A O 1
ATOM 1592 N N . GLN A 1 201 ? -11.591 -33.113 2.707 1.00 26.66 201 GLN A N 1
ATOM 1593 C CA . GLN A 1 201 ? -12.735 -34.016 2.709 1.00 26.66 201 GLN A CA 1
ATOM 1594 C C . GLN A 1 201 ? -12.344 -35.337 3.397 1.00 26.66 201 GLN A C 1
ATOM 1596 O O . GLN A 1 201 ? -11.516 -36.085 2.894 1.00 26.66 201 GLN A O 1
ATOM 1601 N N . LYS A 1 202 ? -12.921 -35.493 4.597 1.00 33.44 202 LYS A N 1
ATOM 1602 C CA . LYS A 1 202 ? -13.247 -36.655 5.452 1.00 33.44 202 LYS A CA 1
ATOM 1603 C C . LYS A 1 202 ? -12.642 -38.038 5.159 1.00 33.44 202 LYS A C 1
ATOM 1605 O O . LYS A 1 202 ? -12.842 -38.574 4.082 1.00 33.44 202 LYS A O 1
ATOM 1610 N N . ASP A 1 203 ? -12.136 -38.665 6.228 1.00 28.80 203 ASP A N 1
ATOM 1611 C CA . ASP A 1 203 ? -12.734 -39.887 6.798 1.00 28.80 203 ASP A CA 1
ATOM 1612 C C . ASP A 1 203 ? -12.295 -40.096 8.265 1.00 28.80 203 ASP A C 1
ATOM 1614 O O . ASP A 1 203 ? -11.133 -39.880 8.602 1.00 28.80 203 ASP A O 1
ATOM 1618 N N . GLY A 1 204 ? -13.235 -40.518 9.123 1.00 29.39 204 GLY A N 1
ATOM 1619 C CA . GLY A 1 204 ? -12.958 -41.157 10.420 1.00 29.39 204 GLY A CA 1
ATOM 1620 C C . GLY A 1 204 ? -13.000 -40.286 11.687 1.00 29.39 204 GLY A C 1
ATOM 1621 O O . GLY A 1 204 ? -12.039 -39.604 12.016 1.00 29.39 204 GLY A O 1
ATOM 1622 N N . ASP A 1 205 ? -14.096 -40.441 12.431 1.00 28.47 205 ASP A N 1
ATOM 1623 C CA . ASP A 1 205 ? -14.273 -40.272 13.882 1.00 28.47 205 ASP A CA 1
ATOM 1624 C C . ASP A 1 205 ? -14.376 -38.874 14.531 1.00 28.47 205 ASP A C 1
ATOM 1626 O O . ASP A 1 205 ? -13.459 -38.060 14.622 1.00 28.47 205 ASP A O 1
ATOM 1630 N N . LEU A 1 206 ? -15.580 -38.651 15.069 1.00 36.62 206 LEU A N 1
ATOM 1631 C CA . LEU A 1 206 ? -16.001 -37.549 15.922 1.00 36.62 206 LEU A CA 1
ATOM 1632 C C . LEU A 1 206 ? -15.282 -37.599 17.277 1.00 36.62 206 LEU A C 1
ATOM 1634 O O . LEU A 1 206 ? -15.589 -38.453 18.105 1.00 36.62 206 LEU A O 1
ATOM 1638 N N . VAL A 1 207 ? -14.443 -36.602 17.565 1.00 30.95 207 VAL A N 1
ATOM 1639 C CA . VAL A 1 207 ? -14.172 -36.158 18.942 1.00 30.95 207 VAL A CA 1
ATOM 1640 C C . VAL A 1 207 ? -14.197 -34.627 18.966 1.00 30.95 207 VAL A C 1
ATOM 1642 O O . VAL A 1 207 ? -13.569 -33.965 18.143 1.00 30.95 207 VAL A O 1
ATOM 1645 N N . GLY A 1 208 ? -15.012 -34.072 19.865 1.00 29.23 208 GLY A N 1
ATOM 1646 C CA . GLY A 1 208 ? -15.428 -32.669 19.889 1.00 29.23 208 GLY A CA 1
ATOM 1647 C C . GLY A 1 208 ? -14.290 -31.646 19.940 1.00 29.23 208 GLY A C 1
ATOM 1648 O O . GLY A 1 208 ? -13.337 -31.766 20.705 1.00 29.23 208 GLY A O 1
ATOM 1649 N N . ILE A 1 209 ? -14.441 -30.589 19.142 1.00 29.03 209 ILE A N 1
ATOM 1650 C CA . ILE A 1 209 ? -13.578 -29.406 19.147 1.00 29.03 209 ILE A CA 1
ATOM 1651 C C . ILE A 1 209 ? -14.011 -28.504 20.315 1.00 29.03 209 ILE A C 1
ATOM 1653 O O . ILE A 1 209 ? -15.162 -28.059 20.324 1.00 29.03 209 ILE A O 1
ATOM 1657 N N . PRO A 1 210 ? -13.138 -28.153 21.276 1.00 28.44 210 PRO A N 1
ATOM 1658 C CA . PRO A 1 210 ? -13.441 -27.088 22.217 1.00 28.44 210 PRO A CA 1
ATOM 1659 C C . PRO A 1 210 ? -13.383 -25.745 21.481 1.00 28.44 210 PRO A C 1
ATOM 1661 O O . PRO A 1 210 ? -12.336 -25.340 20.972 1.00 28.44 210 PRO A O 1
ATOM 1664 N N . SER A 1 211 ? -14.512 -25.040 21.442 1.00 31.61 211 SER A N 1
ATOM 1665 C CA . SER A 1 211 ? -14.581 -23.625 21.074 1.00 31.61 211 SER A CA 1
ATOM 1666 C C . SER A 1 211 ? -13.692 -22.813 22.019 1.00 31.61 211 SER A C 1
ATOM 1668 O O . SER A 1 211 ? -14.069 -22.557 23.160 1.00 31.61 211 SER A O 1
ATOM 1670 N N . GLN A 1 212 ? -12.516 -22.381 21.560 1.00 30.02 212 GLN A N 1
ATOM 1671 C CA . GLN A 1 212 ? -11.742 -21.357 22.260 1.00 30.02 212 GLN A CA 1
ATOM 1672 C C . GLN A 1 212 ? -12.135 -19.973 21.752 1.00 30.02 212 GLN A C 1
ATOM 1674 O O . GLN A 1 212 ? -11.442 -19.334 20.960 1.00 30.02 212 GLN A O 1
ATOM 1679 N N . THR A 1 213 ? -13.267 -19.489 22.253 1.00 30.41 213 THR A N 1
ATOM 1680 C CA . THR A 1 213 ? -13.528 -18.055 22.346 1.00 30.41 213 THR A CA 1
ATOM 1681 C C . THR A 1 213 ? -12.537 -17.504 23.370 1.00 30.41 213 THR A C 1
ATOM 1683 O O . THR A 1 213 ? -12.627 -17.817 24.556 1.00 30.41 213 THR A O 1
ATOM 1686 N N . LYS A 1 214 ? -11.543 -16.717 22.939 1.00 28.19 214 LYS A N 1
ATOM 1687 C CA . LYS A 1 214 ? -10.707 -15.958 23.879 1.00 28.19 214 LYS A CA 1
ATOM 1688 C C . LYS A 1 214 ? -11.596 -14.929 24.577 1.00 28.19 214 LYS A C 1
ATOM 1690 O O . LYS A 1 214 ? -11.888 -13.876 24.020 1.00 28.19 214 LYS A O 1
ATOM 1695 N N . ALA A 1 215 ? -12.028 -15.255 25.791 1.00 28.09 215 ALA A N 1
ATOM 1696 C CA . ALA A 1 215 ? -12.591 -14.297 26.722 1.00 28.09 215 ALA A CA 1
ATOM 1697 C C . ALA A 1 215 ? -11.510 -13.263 27.062 1.00 28.09 215 ALA A C 1
ATOM 1699 O O . ALA A 1 215 ? -10.435 -13.603 27.563 1.00 28.09 215 ALA A O 1
ATOM 1700 N N . TYR A 1 216 ? -11.787 -11.995 26.769 1.00 27.00 216 TYR A N 1
ATOM 1701 C CA . TYR A 1 216 ? -11.042 -10.885 27.342 1.00 27.00 216 TYR A CA 1
ATOM 1702 C C . TYR A 1 216 ? -11.242 -10.932 28.861 1.00 27.00 216 TYR A C 1
ATOM 1704 O O . TYR A 1 216 ? -12.369 -10.831 29.343 1.00 27.00 216 TYR A O 1
ATOM 1712 N N . LYS A 1 217 ? -10.158 -11.113 29.625 1.00 29.91 217 LYS A N 1
ATOM 1713 C CA . LYS A 1 217 ? -10.188 -10.921 31.078 1.00 29.91 217 LYS A CA 1
ATOM 1714 C C . LYS A 1 217 ? -10.414 -9.435 31.350 1.00 29.91 217 LYS A C 1
ATOM 1716 O O . LYS A 1 217 ? -9.491 -8.636 31.217 1.00 29.91 217 LYS A O 1
ATOM 1721 N N . GLY A 1 218 ? -11.648 -9.083 31.701 1.00 29.41 218 GLY A N 1
ATOM 1722 C CA . GLY A 1 218 ? -11.960 -7.817 32.349 1.00 29.41 218 GLY A CA 1
ATOM 1723 C C . GLY A 1 218 ? -11.267 -7.764 33.707 1.00 29.41 218 GLY A C 1
ATOM 1724 O O . GLY A 1 218 ? -11.342 -8.711 34.490 1.00 29.41 218 GLY A O 1
ATOM 1725 N N . VAL A 1 219 ? -10.562 -6.669 33.966 1.00 33.31 219 VAL A N 1
ATOM 1726 C CA . VAL A 1 219 ? -10.067 -6.330 35.298 1.00 33.31 219 VAL A CA 1
ATOM 1727 C C . VAL A 1 219 ? -11.282 -5.873 36.107 1.00 33.31 219 VAL A C 1
ATOM 1729 O O . VAL A 1 219 ? -11.824 -4.801 35.858 1.00 33.31 219 VAL A O 1
ATOM 1732 N N . GLN A 1 220 ? -11.752 -6.713 37.029 1.00 32.22 220 GLN A N 1
ATOM 1733 C CA . GLN A 1 220 ? -12.715 -6.320 38.058 1.00 32.22 220 GLN A CA 1
ATOM 1734 C C . GLN A 1 220 ? -11.974 -5.489 39.113 1.00 32.22 220 GLN A C 1
ATOM 1736 O O . GLN A 1 220 ? -11.129 -6.016 39.834 1.00 32.22 220 GLN A O 1
ATOM 1741 N N . GLY A 1 221 ? -12.271 -4.190 39.177 1.00 32.56 221 GLY A N 1
ATOM 1742 C CA . GLY A 1 221 ? -12.001 -3.362 40.354 1.00 32.56 221 GLY A CA 1
ATOM 1743 C C . GLY A 1 221 ? -13.132 -3.522 41.381 1.00 32.56 221 GLY A C 1
ATOM 1744 O O . GLY A 1 221 ? -14.261 -3.818 40.979 1.00 32.56 221 GLY A O 1
ATOM 1745 N N . PRO A 1 222 ? -12.854 -3.386 42.689 1.00 33.09 222 PRO A N 1
ATOM 1746 C CA . PRO A 1 222 ? -13.831 -3.664 43.736 1.00 33.09 222 PRO A CA 1
ATOM 1747 C C . PRO A 1 222 ? -14.954 -2.620 43.754 1.00 33.09 222 PRO A C 1
ATOM 1749 O O . PRO A 1 222 ? -14.708 -1.425 43.613 1.00 33.09 222 PRO A O 1
ATOM 1752 N N . MET A 1 223 ? -16.185 -3.097 43.953 1.00 34.59 223 MET A N 1
ATOM 1753 C CA . MET A 1 223 ? -17.322 -2.268 44.348 1.00 34.59 223 MET A CA 1
ATOM 1754 C C . MET A 1 223 ? -17.182 -1.902 45.827 1.00 34.59 223 MET A C 1
ATOM 1756 O O . MET A 1 223 ? -17.311 -2.782 46.678 1.00 34.59 223 MET A O 1
ATOM 1760 N N . THR A 1 224 ? -16.970 -0.618 46.098 1.00 43.91 224 THR A N 1
ATOM 1761 C CA . THR A 1 224 ? -17.389 0.090 47.317 1.00 43.91 224 THR A CA 1
ATOM 1762 C C . THR A 1 224 ? -17.665 1.533 46.954 1.00 43.91 224 THR A C 1
ATOM 1764 O O . THR A 1 224 ? -16.763 2.121 46.315 1.00 43.91 224 THR A O 1
#

Secondary structure (DSSP, 8-state):
-PPTT-EEEEEEBTTTGGG-SSPPSS--EEEPPHHHHTTS-TT-EEE--S--TT-TTHHHHHHHHHHHHHHHHTTEEE-SS-TTEEEESS--TT--EEEEEETTEEEEEE-HHHHHHHHHHHHHTT--BPPPEE--SS--EEETTEEEEE-TT--EEEEESSSGGG-----TTSTTHHHHHHHHHHHHHTTS-S---------S---PPP--------------